Protein AF-A0A1Z9NJ67-F1 (afdb_monomer_lite)

pLDDT: mean 89.77, std 8.84, range [51.84, 98.19]

Sequence (193 aa):
MNKKKLTSDKVSVEKNNTINAWTGPFIMAAANTRVVRRGAALLAESGGGYGKNFVYKESAYYSKKHKAYTTTLMLGVLGFVIMTPLRKIVRPFLKQPGQGPSQAVMDSGFFKCKLVATGENGKQKTYIMSGSGDPGYKVTSKFVCESALSLLGDHASLPGGLGYGGILTPSSGLGGVLINRLKSVGISFEEDS

Secondary structure (DSSP, 8-state):
--HHHHS------EEETTTTEEEE--TTHHHHHHHHHHHHHHHHHTT--S-TT------EEESSHHHHHHHHHHHHHHHHHHHSTTHHHHGGGSPPTT----HHHHHS-EEEEEEEEE-TTS-EEEEEEEEES-IIIIIHHHHHHHHHHHHHH-GGGSTT-TT--SS--HHHHTHHHHHHHHHHTTEEEEE--

Structure (mmCIF, N/CA/C/O backbone):
data_AF-A0A1Z9NJ67-F1
#
_entry.id   AF-A0A1Z9NJ67-F1
#
loop_
_atom_site.group_PDB
_atom_site.id
_atom_site.type_symbol
_atom_site.label_atom_id
_atom_site.label_alt_id
_atom_site.label_comp_id
_atom_site.label_asym_id
_atom_site.label_entity_id
_atom_site.label_seq_id
_atom_site.pdbx_PDB_ins_code
_atom_site.Cartn_x
_atom_site.Cartn_y
_atom_site.Cartn_z
_atom_site.occupancy
_atom_site.B_iso_or_equiv
_atom_site.auth_seq_id
_atom_site.auth_comp_id
_atom_site.auth_asym_id
_atom_site.auth_atom_id
_atom_site.pdbx_PDB_model_num
ATOM 1 N N . MET A 1 1 ? -0.114 21.929 13.514 1.00 51.84 1 MET A N 1
ATOM 2 C CA . MET A 1 1 ? -0.160 20.492 13.895 1.00 51.84 1 MET A CA 1
ATOM 3 C C . MET A 1 1 ? 1.265 19.928 13.916 1.00 51.84 1 MET A C 1
ATOM 5 O O . MET A 1 1 ? 2.016 20.208 12.993 1.00 51.84 1 MET A O 1
ATOM 9 N N . ASN A 1 2 ? 1.685 19.195 14.955 1.00 56.47 2 ASN A N 1
ATOM 10 C CA . ASN A 1 2 ? 3.079 18.734 15.099 1.00 56.47 2 ASN A CA 1
ATOM 11 C C . ASN A 1 2 ? 3.378 17.518 14.191 1.00 56.47 2 ASN A C 1
ATOM 13 O O . ASN A 1 2 ? 2.913 16.410 14.474 1.00 56.47 2 ASN A O 1
ATOM 17 N N . LYS A 1 3 ? 4.173 17.712 13.125 1.00 56.72 3 LYS A N 1
ATOM 18 C CA . LYS A 1 3 ? 4.510 16.675 12.125 1.00 56.72 3 LYS A CA 1
ATOM 19 C C . LYS A 1 3 ? 5.109 15.406 12.739 1.00 56.72 3 LYS A C 1
ATOM 21 O O . LYS A 1 3 ? 4.710 14.315 12.349 1.00 56.72 3 LYS A O 1
ATOM 26 N N . LYS A 1 4 ? 5.967 15.524 13.764 1.00 57.75 4 LYS A N 1
ATOM 27 C CA . LYS A 1 4 ? 6.571 14.361 14.449 1.00 57.75 4 LYS A CA 1
ATOM 28 C C . LYS A 1 4 ? 5.528 13.438 15.090 1.00 57.75 4 LYS A C 1
ATOM 30 O O . LYS A 1 4 ? 5.731 12.230 15.141 1.00 57.75 4 LYS A O 1
ATOM 35 N N . LYS A 1 5 ? 4.400 13.985 15.563 1.00 59.22 5 LYS A N 1
ATOM 36 C CA . LYS A 1 5 ? 3.297 13.200 16.150 1.00 59.22 5 LYS A CA 1
ATOM 37 C C . LYS A 1 5 ? 2.478 12.477 15.071 1.00 59.22 5 LYS A C 1
ATOM 39 O O . LYS A 1 5 ? 1.910 11.419 15.325 1.00 59.22 5 LYS A O 1
ATOM 44 N N . LEU A 1 6 ? 2.435 13.033 13.861 1.00 62.50 6 LEU A N 1
ATOM 45 C CA . LEU A 1 6 ? 1.721 12.474 12.715 1.00 62.50 6 LEU A CA 1
ATOM 46 C C . LEU A 1 6 ? 2.557 11.440 11.948 1.00 62.50 6 LEU A C 1
ATOM 48 O O . LEU A 1 6 ? 1.994 10.514 11.393 1.00 62.50 6 LEU A O 1
ATOM 52 N N . THR A 1 7 ? 3.883 11.514 11.970 1.00 60.81 7 THR A N 1
ATOM 53 C CA . THR A 1 7 ? 4.754 10.468 11.400 1.00 60.81 7 THR A CA 1
ATOM 54 C C . THR A 1 7 ? 5.152 9.399 12.414 1.00 60.81 7 THR A C 1
ATOM 56 O O . THR A 1 7 ? 5.923 8.501 12.092 1.00 60.81 7 THR A O 1
ATOM 59 N N . SER A 1 8 ? 4.685 9.515 13.658 1.00 66.25 8 SER A N 1
ATOM 60 C CA . SER A 1 8 ? 4.984 8.538 14.693 1.00 66.25 8 SER A CA 1
ATOM 61 C C . SER A 1 8 ? 4.315 7.209 14.363 1.00 66.25 8 SER A C 1
ATOM 63 O O . SER A 1 8 ? 3.099 7.154 14.193 1.00 66.25 8 SER A O 1
ATOM 65 N N . ASP A 1 9 ? 5.111 6.142 14.367 1.00 64.88 9 ASP A N 1
ATOM 66 C CA . ASP A 1 9 ? 4.628 4.762 14.274 1.00 64.88 9 ASP A CA 1
ATOM 67 C C . ASP A 1 9 ? 4.089 4.260 15.636 1.00 64.88 9 ASP A C 1
ATOM 69 O O . ASP A 1 9 ? 3.915 3.062 15.842 1.00 64.88 9 ASP A O 1
ATOM 73 N N . LYS A 1 10 ? 3.836 5.163 16.603 1.00 64.25 10 LYS A N 1
ATOM 74 C CA . LYS A 1 10 ? 3.103 4.834 17.830 1.00 64.25 10 LYS A CA 1
ATOM 75 C C . LYS A 1 10 ? 1.670 4.505 17.438 1.00 64.25 10 LYS A C 1
ATOM 77 O O . LYS A 1 10 ? 0.924 5.393 17.028 1.00 64.25 10 LYS A O 1
ATOM 82 N N . VAL A 1 11 ? 1.304 3.236 17.573 1.00 66.62 11 VAL A N 1
ATOM 83 C CA . VAL A 1 11 ? -0.048 2.769 17.280 1.00 66.62 11 VAL A CA 1
ATOM 84 C C . VAL A 1 11 ? -0.753 2.430 18.587 1.00 66.62 11 VAL A C 1
ATOM 86 O O . VAL A 1 11 ? -0.292 1.584 19.351 1.00 66.62 11 VAL A O 1
ATOM 89 N N . SER A 1 12 ? -1.869 3.104 18.837 1.00 81.50 12 SER A N 1
ATOM 90 C CA . SER A 1 12 ? -2.831 2.782 19.892 1.00 81.50 12 SER A CA 1
ATOM 91 C C . SER A 1 12 ? -4.076 2.151 19.285 1.00 81.50 12 SER A C 1
ATOM 93 O O . SER A 1 12 ? -4.342 2.287 18.090 1.00 81.50 12 SER A O 1
ATOM 95 N N . VAL A 1 13 ? -4.861 1.471 20.122 1.00 91.31 13 VAL A N 1
ATOM 96 C CA . VAL A 1 13 ? -6.226 1.116 19.739 1.00 91.31 13 VAL A CA 1
ATOM 97 C C . VAL A 1 13 ? -7.076 2.383 19.743 1.00 91.31 13 VAL A C 1
ATOM 99 O O . VAL A 1 13 ? -7.248 3.010 20.787 1.00 91.31 13 VAL A O 1
ATOM 102 N N . GLU A 1 14 ? -7.605 2.759 18.585 1.00 92.00 14 GLU A N 1
ATOM 103 C CA . GLU A 1 14 ? -8.332 4.016 18.384 1.00 92.00 14 GLU A CA 1
ATOM 104 C C . GLU A 1 14 ? -9.589 3.783 17.548 1.00 92.00 14 GLU A C 1
ATOM 106 O O . GLU A 1 14 ? -9.621 2.910 16.681 1.00 92.00 14 GLU A O 1
ATOM 111 N N . LYS A 1 15 ? -10.646 4.561 17.804 1.00 92.94 15 LYS A N 1
ATOM 112 C CA . LYS A 1 15 ? -11.816 4.582 16.923 1.00 92.94 15 LYS A CA 1
ATOM 113 C C . LYS A 1 15 ? -11.528 5.537 15.765 1.00 92.94 15 LYS A C 1
ATOM 115 O O . LYS A 1 15 ? -11.290 6.720 15.991 1.00 92.94 15 LYS A O 1
ATOM 120 N N . ASN A 1 16 ? -11.588 5.035 14.538 1.00 90.62 16 ASN A N 1
ATOM 121 C CA . ASN A 1 16 ? -11.504 5.827 13.321 1.00 90.62 16 ASN A CA 1
ATOM 122 C C . A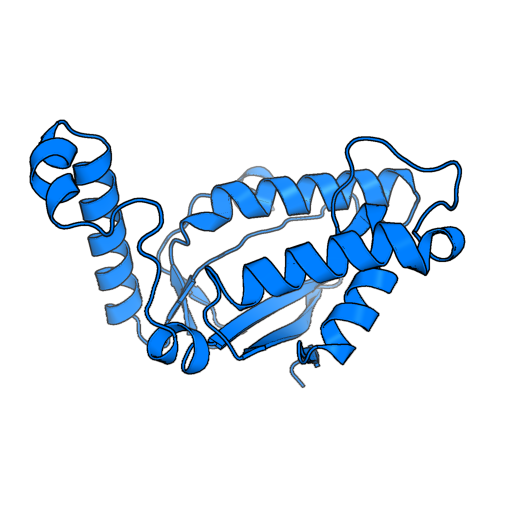SN A 1 16 ? -12.918 6.070 12.777 1.00 90.62 16 ASN A C 1
ATOM 124 O O . ASN A 1 16 ? -13.592 5.143 12.324 1.00 90.62 16 ASN A O 1
ATOM 128 N N . ASN A 1 17 ? -13.363 7.326 12.837 1.00 90.19 17 ASN A N 1
ATOM 129 C CA . ASN A 1 17 ? -14.708 7.706 12.411 1.00 90.19 17 ASN A CA 1
ATOM 130 C C . ASN A 1 17 ? -14.867 7.728 10.883 1.00 90.19 17 ASN A C 1
ATOM 132 O O . ASN A 1 17 ? -15.946 7.391 10.412 1.00 90.19 17 ASN A O 1
ATOM 136 N N . THR A 1 18 ? -13.814 8.041 10.114 1.00 87.88 18 THR A N 1
ATOM 137 C CA . THR A 1 18 ? -13.876 8.078 8.639 1.00 87.88 18 THR A CA 1
ATOM 138 C C . THR A 1 18 ? -14.249 6.717 8.059 1.00 87.88 18 THR A C 1
ATOM 140 O O . THR A 1 18 ? -15.039 6.631 7.130 1.00 87.88 18 THR A O 1
ATOM 143 N N . ILE A 1 19 ? -13.705 5.639 8.626 1.00 88.81 19 ILE A N 1
ATOM 144 C CA . ILE A 1 19 ? -13.962 4.268 8.155 1.00 88.81 19 ILE A CA 1
ATOM 145 C C . ILE A 1 19 ? -14.916 3.491 9.071 1.00 88.81 19 ILE A C 1
ATOM 147 O O . ILE A 1 19 ? -15.063 2.280 8.907 1.00 88.81 19 ILE A O 1
ATOM 151 N N . ASN A 1 20 ? -15.512 4.181 10.052 1.00 90.88 20 ASN A N 1
ATOM 152 C CA . ASN A 1 20 ? -16.385 3.643 11.095 1.00 90.88 20 ASN A CA 1
ATOM 153 C C . ASN A 1 20 ? -15.883 2.313 11.698 1.00 90.88 20 ASN A C 1
ATOM 155 O O . ASN A 1 20 ? -16.583 1.299 11.699 1.00 90.88 20 ASN A O 1
ATOM 159 N N . ALA A 1 21 ? -14.641 2.301 12.186 1.00 92.88 21 ALA A N 1
ATOM 160 C CA . ALA A 1 21 ? -14.019 1.090 12.716 1.00 92.88 21 ALA A CA 1
ATOM 161 C C . ALA A 1 21 ? -13.009 1.372 13.824 1.00 92.88 21 ALA A C 1
ATOM 163 O O . ALA A 1 21 ? -12.680 2.519 14.121 1.00 92.88 21 ALA A O 1
ATOM 164 N N . TRP A 1 22 ? -12.506 0.306 14.437 1.00 94.88 22 TRP A N 1
ATOM 165 C CA . TRP A 1 22 ? -11.381 0.371 15.358 1.00 94.88 22 TRP A CA 1
ATOM 166 C C . TRP A 1 22 ? -10.091 0.056 14.615 1.00 94.88 22 TRP A C 1
ATOM 168 O O . TRP A 1 22 ? -10.027 -0.897 13.843 1.00 94.88 22 TRP A O 1
ATOM 178 N N . THR A 1 23 ? -9.056 0.843 14.867 1.00 93.62 23 THR A N 1
ATOM 179 C CA . THR A 1 23 ? -7.705 0.602 14.370 1.00 93.62 23 THR A CA 1
ATOM 180 C C . THR A 1 23 ? -6.799 0.182 15.511 1.00 93.62 23 THR A C 1
ATOM 182 O O . THR A 1 23 ? -7.026 0.580 16.650 1.00 93.62 23 THR A O 1
ATOM 185 N N . GLY A 1 24 ? -5.779 -0.619 15.225 1.00 92.19 24 GLY A N 1
ATOM 186 C CA . GLY A 1 24 ? -4.767 -1.006 16.208 1.00 92.19 24 GLY A CA 1
ATOM 187 C C . GLY A 1 24 ? -3.423 -1.332 15.557 1.00 92.19 24 GLY A C 1
ATOM 188 O O . GLY A 1 24 ? -3.296 -1.232 14.332 1.00 92.19 24 GLY A O 1
ATOM 189 N N . PRO A 1 25 ? -2.413 -1.719 16.357 1.00 89.69 25 PRO A N 1
ATOM 190 C CA . PRO A 1 25 ? -1.081 -2.041 15.863 1.00 89.69 25 PRO A CA 1
ATOM 191 C C . PRO A 1 25 ? -1.109 -3.074 14.740 1.00 89.69 25 PRO A C 1
ATOM 193 O O . PRO A 1 25 ? -1.794 -4.094 14.823 1.00 89.69 25 PRO A O 1
ATOM 196 N N . PHE A 1 26 ? -0.331 -2.799 13.697 1.00 89.12 26 PHE A N 1
ATOM 197 C CA . PHE A 1 26 ? -0.084 -3.713 12.593 1.00 89.12 26 PHE A CA 1
ATOM 198 C C . PHE A 1 26 ? 1.413 -3.985 12.510 1.00 89.12 26 PHE A C 1
ATOM 200 O O . PHE A 1 26 ? 2.197 -3.056 12.334 1.00 89.12 26 PHE A O 1
ATOM 207 N N . ILE A 1 27 ? 1.816 -5.252 12.651 1.00 84.88 27 ILE A N 1
ATOM 208 C CA . ILE A 1 27 ? 3.234 -5.636 12.762 1.00 84.88 27 ILE A CA 1
ATOM 209 C C . ILE A 1 27 ? 4.049 -5.142 11.559 1.00 84.88 27 ILE A C 1
ATOM 211 O O . ILE A 1 27 ? 5.152 -4.625 11.733 1.00 84.88 27 ILE A O 1
ATOM 215 N N . MET A 1 28 ? 3.498 -5.250 10.347 1.00 86.75 28 MET A N 1
ATOM 216 C CA . MET A 1 28 ? 4.221 -4.876 9.128 1.00 86.75 28 MET A CA 1
ATOM 217 C C . MET A 1 28 ? 4.299 -3.361 8.909 1.00 86.75 28 MET A C 1
ATOM 219 O O . MET A 1 28 ? 5.127 -2.924 8.111 1.00 86.75 28 MET A O 1
ATOM 223 N N . ALA A 1 29 ? 3.532 -2.548 9.650 1.00 88.88 29 ALA A N 1
ATOM 224 C CA . ALA A 1 29 ? 3.527 -1.092 9.487 1.00 88.88 29 ALA A CA 1
ATOM 225 C C . ALA A 1 29 ? 4.935 -0.496 9.621 1.00 88.88 29 ALA A C 1
ATOM 227 O O . ALA A 1 29 ? 5.306 0.389 8.858 1.00 88.88 29 ALA A O 1
ATOM 228 N N . ALA A 1 30 ? 5.760 -1.017 10.536 1.00 85.62 30 ALA A N 1
ATOM 229 C CA . ALA A 1 30 ? 7.126 -0.532 10.718 1.00 85.62 30 ALA A CA 1
ATOM 230 C C . ALA A 1 30 ? 7.996 -0.716 9.459 1.00 85.62 30 ALA A C 1
ATOM 232 O O . ALA A 1 30 ? 8.854 0.118 9.171 1.00 85.62 30 ALA A O 1
ATOM 233 N N . ALA A 1 31 ? 7.815 -1.803 8.706 1.00 88.62 31 ALA A N 1
ATOM 234 C CA . ALA A 1 31 ? 8.533 -2.028 7.452 1.00 88.62 31 ALA A CA 1
ATOM 235 C C . ALA A 1 31 ? 7.898 -1.226 6.305 1.00 88.62 31 ALA A C 1
ATOM 237 O O . ALA A 1 31 ? 8.583 -0.462 5.623 1.00 88.62 31 ALA A O 1
ATOM 238 N N . ASN A 1 32 ? 6.580 -1.339 6.151 1.00 92.69 32 ASN A N 1
ATOM 239 C CA . ASN A 1 32 ? 5.821 -0.743 5.058 1.00 92.69 32 ASN A CA 1
ATOM 240 C C . ASN A 1 32 ? 5.932 0.786 5.026 1.00 92.69 32 ASN A C 1
ATOM 242 O O . ASN A 1 32 ? 6.164 1.364 3.963 1.00 92.69 32 ASN A O 1
ATOM 246 N N . THR A 1 33 ? 5.842 1.463 6.179 1.00 92.69 33 THR A N 1
ATOM 247 C CA . THR A 1 33 ? 5.909 2.934 6.226 1.00 92.69 33 THR A CA 1
ATOM 248 C C . THR A 1 33 ? 7.241 3.462 5.702 1.00 92.69 33 THR A C 1
ATOM 250 O O . THR A 1 33 ? 7.265 4.516 5.069 1.00 92.69 33 THR A O 1
ATOM 253 N N . ARG A 1 34 ? 8.347 2.734 5.899 1.00 93.00 34 ARG A N 1
ATOM 254 C CA . ARG A 1 34 ? 9.670 3.103 5.370 1.00 93.00 34 ARG A CA 1
ATOM 255 C C . ARG A 1 34 ? 9.702 3.013 3.849 1.00 93.00 34 ARG A C 1
ATOM 257 O O . ARG A 1 34 ? 10.187 3.942 3.207 1.00 93.00 34 ARG A O 1
ATOM 264 N N . VAL A 1 35 ? 9.135 1.946 3.283 1.00 95.56 35 VAL A N 1
ATOM 265 C CA . VAL A 1 35 ? 9.031 1.762 1.827 1.00 95.56 35 VAL A CA 1
ATOM 266 C C . VAL A 1 35 ? 8.163 2.859 1.211 1.00 95.56 35 VAL A C 1
ATOM 268 O O . VAL A 1 35 ? 8.593 3.507 0.261 1.00 95.56 35 VAL A O 1
ATOM 271 N N . VAL A 1 36 ? 6.995 3.151 1.793 1.00 95.25 36 VAL A N 1
ATOM 272 C CA . VAL A 1 36 ? 6.099 4.214 1.302 1.00 95.25 36 VAL A CA 1
ATOM 273 C C . VAL A 1 36 ? 6.757 5.592 1.395 1.00 95.25 36 VAL A C 1
ATOM 275 O O . VAL A 1 36 ? 6.707 6.365 0.440 1.00 95.25 36 VAL A O 1
ATOM 278 N N . ARG A 1 37 ? 7.430 5.904 2.511 1.00 93.75 37 ARG A N 1
ATOM 279 C CA . ARG A 1 37 ? 8.161 7.173 2.679 1.00 93.75 37 ARG A CA 1
ATOM 280 C C . ARG A 1 37 ? 9.317 7.297 1.682 1.00 93.75 37 ARG A C 1
ATOM 282 O O . ARG A 1 37 ? 9.512 8.377 1.130 1.00 93.75 37 ARG A O 1
ATOM 289 N N . ARG A 1 38 ? 10.052 6.211 1.405 1.00 95.38 38 ARG A N 1
ATOM 290 C CA . ARG A 1 38 ? 11.102 6.205 0.372 1.00 95.38 38 ARG A CA 1
ATOM 291 C C . ARG A 1 38 ? 10.518 6.414 -1.022 1.00 95.38 38 ARG A C 1
ATOM 293 O O . ARG A 1 38 ? 11.064 7.215 -1.772 1.00 95.38 38 ARG A O 1
ATOM 300 N N . GLY A 1 39 ? 9.407 5.757 -1.346 1.00 95.75 39 GLY A N 1
ATOM 301 C CA . GLY A 1 39 ? 8.715 5.942 -2.621 1.00 95.75 39 GLY A CA 1
ATOM 302 C C . GLY A 1 39 ? 8.222 7.376 -2.806 1.00 95.75 39 GLY A C 1
ATOM 303 O O . GLY A 1 39 ? 8.439 7.964 -3.858 1.00 95.75 39 GLY A O 1
ATOM 304 N N . ALA A 1 40 ? 7.655 7.978 -1.757 1.00 95.50 40 ALA A N 1
ATOM 305 C CA . ALA A 1 40 ? 7.256 9.384 -1.753 1.00 95.50 40 ALA A CA 1
ATOM 306 C C . ALA A 1 40 ? 8.434 10.338 -2.012 1.00 95.50 40 ALA A C 1
ATOM 308 O O . ALA A 1 40 ? 8.284 11.292 -2.772 1.00 95.50 40 ALA A O 1
ATOM 309 N N . ALA A 1 41 ? 9.595 10.078 -1.400 1.00 94.62 41 ALA A N 1
ATOM 310 C CA . ALA A 1 41 ? 10.803 10.873 -1.615 1.00 94.62 41 ALA A CA 1
ATOM 311 C C . ALA A 1 41 ? 11.325 10.746 -3.057 1.00 94.62 41 ALA A C 1
ATOM 313 O O . ALA A 1 41 ? 11.554 11.763 -3.702 1.00 94.62 41 ALA A O 1
ATOM 314 N N . LEU A 1 42 ? 11.422 9.521 -3.586 1.00 95.25 42 LEU A N 1
ATOM 315 C CA . LEU A 1 42 ? 11.849 9.268 -4.969 1.00 95.25 42 LEU A CA 1
ATOM 316 C C . LEU A 1 42 ? 10.912 9.921 -5.994 1.00 95.25 42 LEU A C 1
ATOM 318 O O . LEU A 1 42 ? 11.368 10.552 -6.938 1.00 95.25 42 LEU A O 1
ATOM 322 N N . LEU A 1 43 ? 9.595 9.826 -5.791 1.00 94.62 43 LEU A N 1
ATOM 323 C CA . LEU A 1 43 ? 8.621 10.481 -6.669 1.00 94.62 43 LEU A CA 1
ATOM 324 C C . LEU A 1 43 ? 8.733 12.010 -6.610 1.00 94.62 43 LEU A C 1
ATOM 326 O O . LEU A 1 43 ? 8.529 12.673 -7.623 1.00 94.62 43 LEU A O 1
ATOM 330 N N . ALA A 1 44 ? 9.070 12.581 -5.448 1.00 93.81 44 ALA A N 1
ATOM 331 C CA . ALA A 1 44 ? 9.295 14.018 -5.317 1.00 93.81 44 ALA A CA 1
ATOM 332 C C . ALA A 1 44 ? 10.532 14.492 -6.099 1.00 93.81 44 ALA A C 1
ATOM 334 O O . ALA A 1 44 ? 10.472 15.564 -6.697 1.00 93.81 44 ALA A O 1
ATOM 335 N N . GLU A 1 45 ? 11.608 13.696 -6.147 1.00 90.50 45 GLU A N 1
ATOM 336 C CA . GLU A 1 45 ? 12.794 13.976 -6.977 1.00 90.50 45 GLU A CA 1
ATOM 337 C C . GLU A 1 45 ? 12.437 14.051 -8.474 1.00 90.50 45 GLU A C 1
ATOM 339 O O . GLU A 1 45 ? 13.010 14.853 -9.206 1.00 90.50 45 GLU A O 1
ATOM 344 N N . SER A 1 46 ? 11.437 13.282 -8.917 1.00 86.62 46 SER A N 1
ATOM 345 C CA . SER A 1 46 ? 10.926 13.279 -10.298 1.00 86.62 46 SER A CA 1
ATOM 346 C C . SER A 1 46 ? 9.736 14.225 -10.538 1.00 86.62 46 SER A C 1
ATOM 348 O O . SER A 1 46 ? 9.102 14.155 -11.588 1.00 86.62 46 SER A O 1
ATOM 350 N N . GLY A 1 47 ? 9.388 15.088 -9.575 1.00 86.56 47 GLY A N 1
ATOM 351 C CA . GLY A 1 47 ? 8.295 16.066 -9.697 1.00 86.56 47 GLY A CA 1
ATOM 352 C C . GLY A 1 47 ? 6.872 15.531 -9.454 1.00 86.56 47 GLY A C 1
ATOM 353 O O . GLY A 1 47 ? 5.922 16.305 -9.522 1.00 86.56 47 GLY A O 1
ATOM 354 N N . GLY A 1 48 ? 6.706 14.245 -9.123 1.00 83.19 48 GLY A N 1
ATOM 355 C CA . GLY A 1 48 ? 5.414 13.559 -8.936 1.00 83.19 48 GLY A CA 1
ATOM 356 C C . GLY A 1 48 ? 5.075 13.167 -7.488 1.00 83.19 48 GLY A C 1
ATOM 357 O O . GLY A 1 48 ? 4.309 12.232 -7.265 1.00 83.19 48 GLY A O 1
ATOM 358 N N . GLY A 1 49 ? 5.689 13.808 -6.490 1.00 86.62 49 GLY A N 1
ATOM 359 C CA . GLY A 1 49 ? 5.526 13.456 -5.072 1.00 86.62 49 GLY A CA 1
ATOM 360 C C . GLY A 1 49 ? 4.201 13.903 -4.435 1.00 86.62 49 GLY A C 1
ATOM 361 O O . GLY A 1 49 ? 3.441 14.690 -4.986 1.00 86.62 49 GLY A O 1
ATOM 362 N N . TYR A 1 50 ? 3.959 13.466 -3.196 1.00 90.94 50 TYR A N 1
ATOM 363 C CA . TYR A 1 50 ? 2.733 13.764 -2.428 1.00 90.94 50 TYR A CA 1
ATOM 364 C C . TYR A 1 50 ? 2.785 15.082 -1.621 1.00 90.94 50 TYR A C 1
ATOM 366 O O . TYR A 1 50 ? 2.004 15.281 -0.689 1.00 90.94 50 TYR A O 1
ATOM 374 N N . GLY A 1 51 ? 3.736 15.967 -1.934 1.00 89.00 51 GLY A N 1
ATOM 375 C CA . GLY A 1 51 ? 3.958 17.237 -1.234 1.00 89.00 51 GLY A CA 1
ATOM 376 C C . GLY A 1 51 ? 4.867 17.154 0.005 1.00 89.00 51 GLY A C 1
ATOM 377 O O . GLY A 1 51 ? 5.062 16.105 0.619 1.00 89.00 51 GLY A O 1
ATOM 378 N N . LYS A 1 52 ? 5.425 18.306 0.413 1.00 86.62 52 LYS A N 1
ATOM 379 C CA . LYS A 1 52 ? 6.410 18.436 1.519 1.00 86.62 52 LYS A CA 1
ATOM 380 C C . LYS A 1 52 ? 5.849 18.086 2.907 1.00 86.62 52 LYS A C 1
ATOM 382 O O . LYS A 1 52 ? 6.591 17.974 3.886 1.00 86.62 52 LYS A O 1
ATOM 387 N N . ASN A 1 53 ? 4.529 17.981 3.010 1.00 87.62 53 ASN A N 1
ATOM 388 C CA . ASN A 1 53 ? 3.804 17.692 4.242 1.00 87.62 53 ASN A CA 1
ATOM 389 C C . ASN A 1 53 ? 3.264 16.258 4.282 1.00 87.62 53 ASN A C 1
ATOM 391 O O . ASN A 1 53 ? 2.489 15.950 5.185 1.00 87.62 53 ASN A O 1
ATOM 395 N N . PHE A 1 54 ? 3.658 15.398 3.336 1.00 91.94 54 PHE A N 1
ATOM 396 C CA . PHE A 1 54 ? 3.159 14.033 3.257 1.00 91.94 54 PHE A CA 1
ATOM 397 C C . PHE A 1 54 ? 3.410 13.252 4.550 1.00 91.94 54 PHE A C 1
ATOM 399 O O . PHE A 1 54 ? 4.516 13.218 5.096 1.00 91.94 54 PHE A O 1
ATOM 406 N N . VAL A 1 55 ? 2.355 12.595 5.021 1.00 91.19 55 VAL A N 1
ATOM 407 C CA . VAL A 1 55 ? 2.377 11.714 6.180 1.00 91.19 55 VAL A CA 1
ATOM 408 C C . VAL A 1 55 ? 1.707 10.412 5.787 1.00 91.19 55 VAL A C 1
ATOM 410 O O . VAL A 1 55 ? 0.616 10.412 5.227 1.00 91.19 55 VAL A O 1
ATOM 413 N N . TYR A 1 56 ? 2.338 9.303 6.161 1.00 92.25 56 TYR A N 1
ATOM 414 C CA . TYR A 1 56 ? 1.779 7.973 5.993 1.00 92.25 56 TYR A CA 1
ATOM 415 C C . TYR A 1 56 ? 1.788 7.210 7.317 1.00 92.25 56 TYR A C 1
ATOM 417 O O . TYR A 1 56 ? 2.797 7.208 8.039 1.00 92.25 56 TYR A O 1
ATOM 425 N N . LYS A 1 57 ? 0.655 6.565 7.600 1.00 90.44 57 LYS A N 1
ATOM 426 C CA . LYS A 1 57 ? 0.415 5.672 8.732 1.00 90.44 57 LYS A CA 1
ATOM 427 C C . LYS A 1 57 ? -0.324 4.438 8.236 1.00 90.44 57 LYS A C 1
ATOM 429 O O . LYS A 1 57 ? -1.170 4.542 7.354 1.00 90.44 57 LYS A O 1
ATOM 434 N N . GLU A 1 58 ? -0.053 3.307 8.867 1.00 90.88 58 GLU A N 1
ATOM 435 C CA . GLU A 1 58 ? -0.730 2.048 8.584 1.00 90.88 58 GLU A CA 1
ATOM 436 C C . GLU A 1 58 ? -1.179 1.409 9.897 1.00 90.88 58 GLU A C 1
ATOM 438 O O . GLU A 1 58 ? -0.521 1.540 10.933 1.00 90.88 58 GLU A O 1
ATOM 443 N N . SER A 1 59 ? -2.348 0.779 9.893 1.00 92.25 59 SER A N 1
ATOM 444 C CA . SER A 1 59 ? -2.941 0.184 11.090 1.00 92.25 59 SER A CA 1
ATOM 445 C C . SER A 1 59 ? -3.843 -0.978 10.705 1.00 92.25 59 SER A C 1
ATOM 447 O O . SER A 1 59 ? -4.426 -0.995 9.623 1.00 92.25 59 SER A O 1
ATOM 449 N N . ALA A 1 60 ? -3.974 -1.940 11.611 1.00 92.81 60 ALA A N 1
ATOM 450 C CA . ALA A 1 60 ? -4.875 -3.064 11.431 1.00 92.81 60 ALA A CA 1
ATOM 451 C C . ALA A 1 60 ? -6.319 -2.600 11.644 1.00 92.81 60 ALA A C 1
ATOM 453 O O . ALA A 1 60 ? -6.576 -1.754 12.501 1.00 92.81 60 ALA A O 1
ATOM 454 N N . TYR A 1 61 ? -7.247 -3.169 10.878 1.00 93.06 61 TYR A N 1
ATOM 455 C CA . TYR A 1 61 ? -8.676 -2.881 10.950 1.00 93.06 61 TYR A CA 1
ATOM 456 C C . TYR A 1 61 ? -9.401 -3.887 11.851 1.00 93.06 61 TYR A C 1
ATOM 458 O O . TYR A 1 61 ? -9.204 -5.096 11.733 1.00 93.06 61 TYR A O 1
ATOM 466 N N . TYR A 1 62 ? -10.317 -3.399 12.686 1.00 93.69 62 TYR A N 1
ATOM 467 C CA . TYR A 1 62 ? -11.163 -4.211 13.554 1.00 93.69 62 TYR A CA 1
ATOM 468 C C . TYR A 1 62 ? -12.592 -3.665 13.581 1.00 93.69 62 TYR A C 1
ATOM 470 O O . TYR A 1 62 ? -12.826 -2.491 13.862 1.00 93.69 62 TYR A O 1
ATOM 478 N N . SER A 1 63 ? -13.584 -4.536 13.384 1.00 90.56 63 SER A N 1
ATOM 479 C CA . SER A 1 63 ? -14.995 -4.124 13.422 1.00 90.56 63 SER A CA 1
ATOM 480 C C . SER A 1 63 ? -15.504 -3.800 14.832 1.00 90.56 63 SER A C 1
ATOM 482 O O . SER A 1 63 ? -16.474 -3.066 14.992 1.00 90.56 63 SER A O 1
ATOM 484 N N . LYS A 1 64 ? -14.864 -4.336 15.880 1.00 93.31 64 LYS A N 1
ATOM 485 C CA . LYS A 1 64 ? -15.297 -4.178 17.278 1.00 93.31 64 LYS A CA 1
ATOM 486 C C . LYS A 1 64 ? -14.127 -3.791 18.181 1.00 93.31 64 LYS A C 1
ATOM 488 O O . LYS A 1 64 ? -13.037 -4.346 18.049 1.00 93.31 64 LYS A O 1
ATOM 493 N N . LYS A 1 65 ? -14.398 -2.924 19.167 1.00 94.38 65 LYS A N 1
ATOM 494 C CA . LYS A 1 65 ? -13.420 -2.445 20.162 1.00 94.38 65 LYS A CA 1
ATOM 495 C C . LYS A 1 65 ? -12.694 -3.593 20.854 1.00 94.38 65 LYS A C 1
ATOM 497 O O . LYS A 1 65 ? -11.471 -3.627 20.863 1.00 94.38 65 LYS A O 1
ATOM 502 N N . HIS A 1 66 ? -13.447 -4.546 21.408 1.00 94.56 66 HIS A N 1
ATOM 503 C CA . HIS A 1 66 ? -12.858 -5.649 22.169 1.00 94.56 66 HIS A CA 1
ATOM 504 C C . HIS A 1 66 ? -11.884 -6.468 21.315 1.00 94.56 66 HIS A C 1
ATOM 506 O O . HIS A 1 66 ? -10.797 -6.754 21.796 1.00 94.56 66 HIS A O 1
ATOM 512 N N . LYS A 1 67 ? -12.211 -6.744 20.039 1.00 94.31 67 LYS A N 1
ATOM 513 C CA . LYS A 1 67 ? -11.315 -7.463 19.117 1.00 94.31 67 LYS A CA 1
ATOM 514 C C . LYS A 1 67 ? -9.991 -6.724 18.929 1.00 94.31 67 LYS A C 1
ATOM 516 O O . LYS A 1 67 ? -8.939 -7.349 18.984 1.00 94.31 67 LYS A O 1
ATOM 521 N N . ALA A 1 68 ? -10.040 -5.402 18.764 1.00 93.00 68 ALA A N 1
ATOM 522 C CA . ALA A 1 68 ? -8.835 -4.590 18.627 1.00 93.00 68 ALA A CA 1
ATOM 523 C C . ALA A 1 68 ? -7.927 -4.706 19.862 1.00 93.00 68 ALA A C 1
ATOM 525 O O . ALA A 1 68 ? -6.733 -4.967 19.721 1.00 93.00 68 ALA A O 1
ATOM 526 N N . TYR A 1 69 ? -8.483 -4.579 21.074 1.00 93.88 69 TYR A N 1
ATOM 527 C CA . TYR A 1 69 ? -7.707 -4.713 22.314 1.00 93.88 69 TYR A CA 1
ATOM 528 C C . TYR A 1 69 ? -7.179 -6.132 22.530 1.00 93.88 69 TYR A C 1
ATOM 530 O O . TYR A 1 69 ? -6.001 -6.286 22.843 1.00 93.88 69 TYR A O 1
ATOM 538 N N . THR A 1 70 ? -8.002 -7.165 22.329 1.00 93.75 70 THR A N 1
ATOM 539 C CA . THR A 1 70 ? -7.575 -8.559 22.524 1.00 93.75 70 THR A CA 1
ATOM 540 C C . THR A 1 70 ? -6.474 -8.942 21.545 1.00 93.75 70 THR A C 1
ATOM 542 O O . THR A 1 70 ? -5.470 -9.513 21.958 1.00 93.75 70 THR A O 1
ATOM 545 N N . THR A 1 71 ? -6.602 -8.584 20.262 1.00 90.88 71 THR A N 1
ATOM 546 C CA . THR A 1 71 ? -5.552 -8.857 19.272 1.00 90.88 71 THR A CA 1
ATOM 547 C C . THR A 1 71 ? -4.286 -8.066 19.587 1.00 90.88 71 THR A C 1
ATOM 549 O O . THR A 1 71 ? -3.200 -8.631 19.538 1.00 90.88 71 THR A O 1
ATOM 552 N N . THR A 1 72 ? -4.407 -6.798 19.987 1.00 91.00 72 THR A N 1
ATOM 553 C CA . THR A 1 72 ? -3.251 -5.982 20.395 1.00 91.00 72 THR A CA 1
ATOM 554 C C 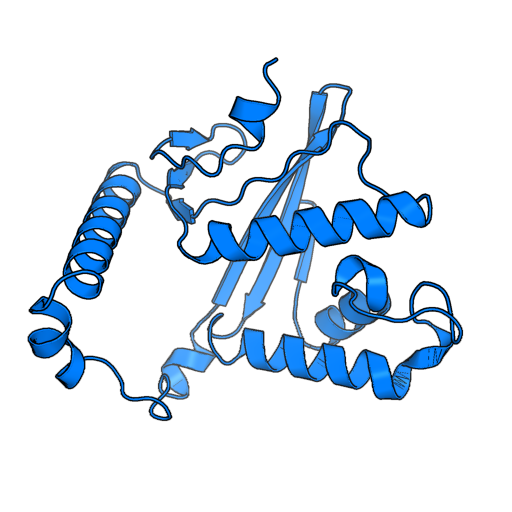. THR A 1 72 ? -2.511 -6.595 21.583 1.00 91.00 72 THR A C 1
ATOM 556 O O . THR A 1 72 ? -1.285 -6.690 21.556 1.00 91.00 72 THR A O 1
ATOM 559 N N . LEU A 1 73 ? -3.240 -7.059 22.602 1.00 92.00 73 LEU A N 1
ATOM 560 C CA . LEU A 1 73 ? -2.655 -7.734 23.758 1.00 92.00 73 LEU A CA 1
ATOM 561 C C . LEU A 1 73 ? -1.944 -9.028 23.345 1.00 92.00 73 LEU A C 1
ATOM 563 O O . LEU A 1 73 ? -0.795 -9.231 23.725 1.00 92.00 73 LEU A O 1
ATOM 567 N N . MET A 1 74 ? -2.583 -9.864 22.519 1.00 89.88 74 MET A N 1
ATOM 568 C CA . MET A 1 74 ? -1.988 -11.111 22.017 1.00 89.88 74 MET A CA 1
ATOM 569 C C . MET A 1 74 ? -0.715 -10.856 21.204 1.00 89.88 74 MET A C 1
ATOM 571 O O . MET A 1 74 ? 0.269 -11.573 21.368 1.00 89.88 74 MET A O 1
ATOM 575 N N . LEU A 1 75 ? -0.699 -9.812 20.372 1.00 87.75 75 LEU A N 1
ATOM 576 C CA . LEU A 1 75 ? 0.499 -9.387 19.647 1.00 87.75 75 LEU A CA 1
ATOM 577 C C . LEU A 1 75 ? 1.612 -8.931 20.597 1.00 87.75 75 LEU A C 1
ATOM 579 O O . LEU A 1 75 ? 2.771 -9.275 20.379 1.00 87.75 75 LEU A O 1
ATOM 583 N N . GLY A 1 76 ? 1.268 -8.199 21.661 1.00 87.56 76 GLY A N 1
ATOM 584 C CA . GLY A 1 76 ? 2.216 -7.794 22.699 1.00 87.56 76 GLY A CA 1
ATOM 585 C C . GLY A 1 76 ? 2.823 -8.989 23.437 1.00 87.56 76 GLY A C 1
ATOM 586 O O . GLY A 1 76 ? 4.042 -9.073 23.572 1.00 87.56 76 GLY A O 1
ATOM 587 N N . VAL A 1 77 ? 1.988 -9.951 23.844 1.00 89.06 77 VAL A N 1
ATOM 588 C CA . VAL A 1 77 ? 2.429 -11.204 24.478 1.00 89.06 77 VAL A CA 1
ATOM 589 C C . VAL A 1 77 ? 3.325 -12.004 23.534 1.00 89.06 77 VAL A C 1
ATOM 591 O O . VAL A 1 77 ? 4.403 -12.435 23.934 1.00 89.06 77 VAL A O 1
ATOM 594 N N . LEU A 1 78 ? 2.930 -12.161 22.268 1.00 85.75 78 LEU A N 1
ATOM 595 C CA . LEU A 1 78 ? 3.733 -12.871 21.275 1.00 85.75 78 LEU A CA 1
ATOM 596 C C . LEU A 1 78 ? 5.087 -12.184 21.051 1.00 85.75 78 LEU A C 1
ATOM 598 O O . LEU A 1 78 ? 6.117 -12.854 21.029 1.00 85.75 78 LEU A O 1
ATOM 602 N N . GLY A 1 79 ? 5.100 -10.853 20.941 1.00 85.75 79 GLY A N 1
ATOM 603 C CA . GLY A 1 79 ? 6.328 -10.066 20.850 1.00 85.75 79 GLY A CA 1
ATOM 604 C C . GLY A 1 79 ? 7.245 -10.292 22.053 1.00 85.75 79 GLY A C 1
ATOM 605 O O . GLY A 1 79 ? 8.430 -10.573 21.879 1.00 85.75 79 GLY A O 1
ATOM 606 N N . PHE A 1 80 ? 6.691 -10.271 23.267 1.00 89.12 80 PHE A N 1
ATOM 607 C CA . PHE A 1 80 ? 7.431 -10.562 24.496 1.00 89.12 80 PHE A CA 1
ATOM 608 C C . PHE A 1 80 ? 8.020 -11.982 24.505 1.00 89.12 80 PHE A C 1
ATOM 610 O O . PHE A 1 80 ? 9.202 -12.168 24.803 1.00 89.12 80 PHE A O 1
ATOM 617 N N . VAL A 1 81 ? 7.241 -12.994 24.117 1.00 87.69 81 VAL A N 1
ATOM 618 C CA . VAL A 1 81 ? 7.720 -14.384 24.022 1.00 87.69 81 VAL A CA 1
ATOM 619 C C . VAL A 1 81 ? 8.868 -14.508 23.017 1.00 87.69 81 VAL A C 1
ATOM 621 O O . VAL A 1 81 ? 9.864 -15.168 23.307 1.00 87.69 81 VAL A O 1
ATOM 624 N N . ILE A 1 82 ? 8.766 -13.853 21.856 1.00 85.19 82 ILE A N 1
ATOM 625 C CA . ILE A 1 82 ? 9.801 -13.887 20.810 1.00 85.19 82 ILE A CA 1
ATOM 626 C C . ILE A 1 82 ? 11.091 -13.182 21.262 1.00 85.19 82 ILE A C 1
ATOM 628 O O . ILE A 1 82 ? 12.185 -13.636 20.916 1.00 85.19 82 ILE A O 1
ATOM 632 N N . MET A 1 83 ? 10.979 -12.094 22.030 1.00 86.38 83 MET A N 1
ATOM 633 C CA . MET A 1 83 ? 12.123 -11.316 22.524 1.00 86.38 83 MET A CA 1
ATOM 634 C C . MET A 1 83 ? 12.839 -11.956 23.721 1.00 86.38 83 MET A C 1
ATOM 636 O O . MET A 1 83 ? 13.985 -11.610 24.001 1.00 86.38 83 MET A O 1
ATOM 640 N N . THR A 1 84 ? 12.198 -12.892 24.419 1.00 88.94 84 THR A N 1
ATOM 641 C CA . THR A 1 84 ? 12.762 -13.576 25.591 1.00 88.94 84 THR A CA 1
ATOM 642 C C . THR A 1 84 ? 13.249 -14.994 25.255 1.00 88.94 84 THR A C 1
ATOM 644 O O . THR A 1 84 ? 12.934 -15.542 24.193 1.00 88.94 84 THR A O 1
ATOM 647 N N . PRO A 1 85 ? 14.012 -15.658 26.150 1.00 89.94 85 PRO A N 1
ATOM 648 C CA . PRO A 1 85 ? 14.401 -17.060 25.966 1.00 89.94 85 PRO A CA 1
ATOM 649 C C . PRO A 1 85 ? 13.221 -18.035 25.802 1.00 89.94 85 PRO A C 1
ATOM 651 O O . PRO A 1 85 ? 13.422 -19.126 25.263 1.00 89.94 85 PRO A O 1
ATOM 654 N N . LEU A 1 86 ? 11.998 -17.630 26.180 1.00 87.69 86 LEU A N 1
ATOM 655 C CA . LEU A 1 86 ? 10.755 -18.391 25.995 1.00 87.69 86 LEU A CA 1
ATOM 656 C C . LEU A 1 86 ? 10.499 -18.773 24.533 1.00 87.69 86 LEU A C 1
ATOM 658 O O . LEU A 1 86 ? 9.886 -19.809 24.272 1.00 87.69 86 LEU A O 1
ATOM 662 N N . ARG A 1 87 ? 11.050 -18.019 23.569 1.00 85.38 87 ARG A N 1
ATOM 663 C CA . ARG A 1 87 ? 11.026 -18.376 22.144 1.00 85.38 87 ARG A CA 1
ATOM 664 C C . ARG A 1 87 ? 11.482 -19.814 21.876 1.00 85.38 87 ARG A C 1
ATOM 666 O O . ARG A 1 87 ? 10.977 -20.443 20.953 1.00 85.38 87 ARG A O 1
ATOM 673 N N . LYS A 1 88 ? 12.423 -20.351 22.670 1.00 85.81 88 LYS A N 1
ATOM 674 C CA . LYS A 1 88 ? 12.944 -21.721 22.507 1.00 85.81 88 LYS A CA 1
ATOM 675 C C . LYS A 1 88 ? 11.882 -22.787 22.794 1.00 85.81 88 LYS A C 1
ATOM 677 O O . LYS A 1 88 ? 11.932 -23.842 22.179 1.00 85.81 88 LYS A O 1
ATOM 682 N N . ILE A 1 89 ? 10.931 -22.489 23.678 1.00 86.19 89 ILE A N 1
ATOM 683 C CA . ILE A 1 89 ? 9.845 -23.397 24.066 1.00 86.19 89 ILE A CA 1
ATOM 684 C C . ILE A 1 89 ? 8.740 -23.393 23.007 1.00 86.19 89 ILE A C 1
ATOM 686 O O . ILE A 1 89 ? 8.201 -24.442 22.681 1.00 86.19 89 ILE A O 1
ATOM 690 N N . VAL A 1 90 ? 8.423 -22.227 22.431 1.00 83.31 90 VAL A N 1
ATOM 691 C CA . VAL A 1 90 ? 7.343 -22.105 21.434 1.00 83.31 90 VAL A CA 1
ATOM 692 C C . VAL A 1 90 ? 7.779 -22.446 20.008 1.00 83.31 90 VAL A C 1
ATOM 694 O O . VAL A 1 90 ? 6.951 -22.856 19.202 1.00 83.31 90 VAL A O 1
ATOM 697 N N . ARG A 1 91 ? 9.073 -22.308 19.680 1.00 80.31 91 ARG A N 1
ATOM 698 C CA . ARG A 1 91 ? 9.608 -22.538 18.326 1.00 80.31 91 ARG A CA 1
ATOM 699 C C . ARG A 1 91 ? 9.255 -23.912 17.731 1.00 80.31 91 ARG A C 1
ATOM 701 O O . ARG A 1 91 ? 8.918 -23.919 16.552 1.00 80.31 91 ARG A O 1
ATOM 708 N N . PRO A 1 92 ? 9.291 -25.038 18.473 1.00 82.44 92 PRO A N 1
ATOM 709 C CA . PRO A 1 92 ? 8.904 -26.347 17.937 1.00 82.44 92 PRO A CA 1
ATOM 710 C C . PRO A 1 92 ? 7.434 -26.446 17.504 1.00 82.44 92 PRO A C 1
ATOM 712 O O . PRO A 1 92 ? 7.113 -27.271 16.658 1.00 82.44 92 PRO A O 1
ATOM 715 N N . PHE A 1 93 ? 6.551 -25.610 18.061 1.00 78.75 93 PHE A N 1
ATOM 716 C CA . PHE A 1 93 ? 5.117 -25.596 17.746 1.00 78.75 93 PHE A CA 1
ATOM 717 C C . PHE A 1 93 ? 4.759 -24.647 16.597 1.00 78.75 93 PHE A C 1
ATOM 719 O O . PHE A 1 93 ? 3.639 -24.676 16.089 1.00 78.75 93 PHE A O 1
ATOM 726 N N . LEU A 1 94 ? 5.689 -23.780 16.194 1.00 77.69 94 LEU A N 1
ATOM 727 C CA . LEU A 1 94 ? 5.509 -22.904 15.044 1.00 77.69 94 LEU A CA 1
ATOM 728 C C . LEU A 1 94 ? 5.847 -23.660 13.759 1.00 77.69 94 LEU A C 1
ATOM 730 O O . LEU A 1 94 ? 6.724 -24.524 13.740 1.00 77.69 94 LEU A O 1
ATOM 734 N N . LYS A 1 95 ? 5.177 -23.291 12.663 1.00 74.19 95 LYS A N 1
ATOM 735 C CA . LYS A 1 95 ? 5.501 -23.830 11.339 1.00 74.19 95 LYS A CA 1
ATOM 736 C C . LYS A 1 95 ? 6.971 -23.596 11.025 1.00 74.19 95 LYS A C 1
ATOM 738 O O . LYS A 1 95 ? 7.468 -22.474 11.156 1.00 74.19 95 LYS A O 1
ATOM 743 N N . GLN A 1 96 ? 7.650 -24.652 10.596 1.00 76.00 96 GLN A N 1
ATOM 744 C CA . GLN A 1 96 ? 9.047 -24.537 10.208 1.00 76.00 96 GLN A CA 1
ATOM 745 C C . GLN A 1 96 ? 9.175 -23.823 8.855 1.00 76.00 96 GLN A C 1
ATOM 747 O O . GLN A 1 96 ? 8.239 -23.860 8.044 1.00 76.00 96 GLN A O 1
ATOM 752 N N . PRO A 1 97 ? 10.323 -23.173 8.585 1.00 72.00 97 PRO A N 1
ATOM 753 C CA . PRO A 1 97 ? 10.619 -22.652 7.257 1.00 72.00 97 PRO A CA 1
ATOM 754 C C . PRO A 1 97 ? 10.371 -23.721 6.184 1.00 72.00 97 PRO A C 1
ATOM 756 O O . PRO A 1 97 ? 10.778 -24.868 6.346 1.00 72.00 97 PRO A O 1
ATOM 759 N N . GLY A 1 98 ? 9.665 -23.352 5.115 1.00 74.62 98 GLY A N 1
ATOM 760 C CA . GLY A 1 98 ? 9.308 -24.262 4.020 1.00 74.62 98 GLY A CA 1
ATOM 761 C C . GLY A 1 98 ? 7.995 -25.036 4.193 1.00 74.62 98 GLY A C 1
ATOM 762 O O . GLY A 1 98 ? 7.513 -25.589 3.213 1.00 74.62 98 GLY A O 1
ATOM 763 N N . GLN A 1 99 ? 7.364 -25.046 5.376 1.00 81.44 99 GLN A N 1
ATOM 764 C CA . GLN A 1 99 ? 6.116 -25.804 5.573 1.00 81.44 99 GLN A CA 1
ATOM 765 C C . GLN A 1 99 ? 4.849 -25.084 5.094 1.00 81.44 99 GLN A C 1
ATOM 767 O O . GLN A 1 99 ? 3.869 -25.761 4.811 1.00 81.44 99 GLN A O 1
ATOM 772 N N . GLY A 1 100 ? 4.860 -23.748 4.998 1.00 80.50 100 GLY A N 1
ATOM 773 C CA . GLY A 1 100 ? 3.766 -22.939 4.439 1.00 80.50 100 GLY A CA 1
ATOM 774 C C . GLY A 1 100 ? 2.352 -23.189 5.015 1.00 80.50 100 GLY A C 1
ATOM 775 O O . GLY A 1 100 ? 2.102 -24.065 5.847 1.00 80.50 100 GLY A O 1
ATOM 776 N N . PRO A 1 101 ? 1.355 -22.364 4.676 1.00 86.56 101 PRO A N 1
ATOM 777 C CA . PRO A 1 101 ? -0.053 -22.749 4.754 1.00 86.56 101 PRO A CA 1
ATOM 778 C C . PRO A 1 101 ? -0.382 -23.854 3.742 1.00 86.56 101 PRO A C 1
ATOM 780 O O . PRO A 1 101 ? 0.290 -24.000 2.728 1.00 86.56 101 PRO A O 1
ATOM 783 N N . SER A 1 102 ? -1.420 -24.645 4.024 1.00 90.69 102 SER A N 1
ATOM 784 C CA . SER A 1 102 ? -1.936 -25.592 3.033 1.00 90.69 102 SER A CA 1
ATOM 785 C C . SER A 1 102 ? -2.551 -24.836 1.855 1.00 90.69 102 SER A C 1
ATOM 787 O O . SER A 1 102 ? -2.971 -23.686 2.000 1.00 90.69 102 SER A O 1
ATOM 789 N N . GLN A 1 103 ? -2.660 -25.498 0.702 1.00 91.69 103 GLN A N 1
ATOM 790 C CA . GLN A 1 103 ? -3.262 -24.907 -0.495 1.00 91.69 103 GLN A CA 1
ATOM 791 C C . GLN A 1 103 ? -4.675 -24.373 -0.225 1.00 91.69 103 GLN A C 1
ATOM 793 O O . GLN A 1 103 ? -4.973 -23.235 -0.561 1.00 91.69 103 GLN A O 1
ATOM 798 N N . ALA A 1 104 ? -5.499 -25.135 0.501 1.00 93.50 104 ALA A N 1
ATOM 799 C CA . ALA A 1 104 ? -6.841 -24.706 0.887 1.00 93.50 104 ALA A CA 1
ATOM 800 C C . ALA A 1 104 ? -6.841 -23.398 1.700 1.00 93.50 104 ALA A C 1
ATOM 802 O O . ALA A 1 104 ? -7.627 -22.503 1.408 1.00 93.50 104 ALA A O 1
ATOM 803 N N . VAL A 1 105 ? -5.929 -23.254 2.675 1.00 91.56 105 VAL A N 1
ATOM 804 C CA . VAL A 1 105 ? -5.789 -22.015 3.467 1.00 91.56 105 VAL A CA 1
ATOM 805 C C . VAL A 1 105 ? -5.323 -20.856 2.589 1.00 91.56 105 VAL A C 1
ATOM 807 O O . VAL A 1 105 ? -5.794 -19.730 2.752 1.00 91.56 105 VAL A O 1
ATOM 810 N N . MET A 1 106 ? -4.411 -21.122 1.650 1.00 92.38 106 MET A N 1
ATOM 811 C CA . MET A 1 106 ? -3.957 -20.112 0.698 1.00 92.38 106 MET A CA 1
ATOM 812 C C . MET A 1 106 ? -5.067 -19.660 -0.244 1.00 92.38 106 MET A C 1
ATOM 814 O O . MET A 1 106 ? -5.138 -18.478 -0.561 1.00 92.38 106 MET A O 1
ATOM 818 N N . ASP A 1 107 ? -5.924 -20.573 -0.686 1.00 93.88 107 ASP A N 1
ATOM 819 C CA . ASP A 1 107 ? -6.984 -20.295 -1.652 1.00 93.88 107 ASP A CA 1
ATOM 820 C C . ASP A 1 107 ? -8.193 -19.615 -1.016 1.00 93.88 107 ASP A C 1
ATOM 822 O O . ASP A 1 107 ? -8.774 -18.724 -1.631 1.00 93.88 107 ASP A O 1
ATOM 826 N N . SER A 1 108 ? -8.530 -19.971 0.228 1.00 94.75 108 SER A N 1
ATOM 827 C CA . SER A 1 108 ? -9.624 -19.347 0.980 1.00 94.75 108 SER A CA 1
ATOM 828 C C . SER A 1 108 ? -9.259 -17.987 1.585 1.00 94.75 108 SER A C 1
ATOM 830 O O . SER A 1 108 ? -10.109 -17.327 2.182 1.00 94.75 108 SER A O 1
ATOM 832 N N . GLY A 1 109 ? -7.985 -17.595 1.523 1.00 94.69 109 GLY A N 1
ATOM 833 C CA . GLY A 1 109 ? -7.508 -16.321 2.045 1.00 94.69 109 GLY A CA 1
ATOM 834 C C . GLY A 1 109 ? -7.946 -15.129 1.193 1.00 94.69 109 GLY A C 1
ATOM 835 O O . GLY A 1 109 ? -8.353 -15.269 0.042 1.00 94.69 109 GLY A O 1
ATOM 836 N N . PHE A 1 110 ? -7.828 -13.933 1.757 1.00 95.94 110 PHE A N 1
ATOM 837 C CA . PHE A 1 110 ? -7.997 -12.676 1.033 1.00 95.94 110 PHE A CA 1
ATOM 838 C C . PHE A 1 110 ? -7.249 -11.554 1.754 1.00 95.94 110 PHE A C 1
ATOM 840 O O . PHE A 1 110 ? -6.893 -11.677 2.931 1.00 95.94 110 PHE A O 1
ATOM 847 N N . PHE A 1 111 ? -7.078 -10.423 1.074 1.00 94.88 111 PHE A N 1
ATOM 848 C CA . PHE A 1 111 ? -6.683 -9.172 1.713 1.00 94.88 111 PHE A CA 1
ATOM 849 C C . PHE A 1 111 ? -7.574 -8.018 1.257 1.00 94.88 111 PHE A C 1
ATOM 851 O O . PHE A 1 111 ? -8.106 -8.008 0.145 1.00 94.88 111 PHE A O 1
ATOM 858 N N . LYS A 1 112 ? -7.722 -7.026 2.137 1.00 95.19 112 LYS A N 1
ATOM 859 C CA . LYS A 1 112 ? -8.401 -5.766 1.846 1.00 95.19 112 LYS A CA 1
ATOM 860 C C . LYS A 1 112 ? -7.711 -4.643 2.608 1.00 95.19 112 LYS A C 1
ATOM 862 O O . LYS A 1 112 ? -7.694 -4.642 3.837 1.00 95.19 112 LYS A O 1
ATOM 867 N N . CYS A 1 113 ? -7.177 -3.683 1.871 1.00 94.56 113 CYS A N 1
ATOM 868 C CA . CYS A 1 113 ? -6.561 -2.475 2.394 1.00 94.56 113 CYS A CA 1
ATOM 869 C C . CYS A 1 113 ? -7.473 -1.292 2.080 1.00 94.56 113 CYS A C 1
ATOM 871 O O . CYS A 1 113 ? -7.865 -1.101 0.932 1.00 94.56 113 CYS A O 1
ATOM 873 N N . LYS A 1 114 ? -7.804 -0.495 3.097 1.00 95.06 114 LYS A N 1
ATOM 874 C CA . LYS A 1 114 ? -8.542 0.760 2.934 1.00 95.06 114 LYS A CA 1
ATOM 875 C C . LYS A 1 114 ? -7.576 1.922 3.143 1.00 95.06 114 LYS A C 1
ATOM 877 O O . LYS A 1 114 ? -6.970 2.031 4.207 1.00 95.06 114 LYS A O 1
ATOM 882 N N . LEU A 1 115 ? -7.423 2.763 2.129 1.00 94.81 115 LEU A N 1
ATOM 883 C CA . LEU A 1 115 ? -6.525 3.908 2.118 1.00 94.81 115 LEU A CA 1
ATOM 884 C C . LEU A 1 115 ? -7.354 5.184 2.218 1.00 94.81 115 LEU A C 1
ATOM 886 O O . LEU A 1 115 ? -8.095 5.509 1.300 1.00 94.81 115 LEU A O 1
ATOM 890 N N . VAL A 1 116 ? -7.218 5.909 3.325 1.00 94.50 116 VAL A N 1
ATOM 891 C CA . VAL A 1 116 ? -7.839 7.228 3.500 1.00 94.50 116 VAL A CA 1
ATOM 892 C C . VAL A 1 116 ? -6.799 8.290 3.170 1.00 94.50 116 VAL A C 1
ATOM 894 O O . VAL A 1 116 ? -5.802 8.427 3.879 1.00 94.50 116 VAL A O 1
ATOM 897 N N . ALA A 1 117 ? -7.028 9.029 2.091 1.00 93.94 117 ALA A N 1
ATOM 898 C CA . ALA A 1 117 ? -6.190 10.134 1.655 1.00 93.94 117 ALA A CA 1
ATOM 899 C C . ALA A 1 117 ? -6.851 11.464 2.028 1.00 93.94 117 ALA A C 1
ATOM 901 O O . ALA A 1 117 ? -7.993 11.719 1.652 1.00 93.94 117 ALA A O 1
ATOM 902 N N . THR A 1 118 ? -6.115 12.326 2.726 1.00 93.50 118 THR A N 1
ATOM 903 C CA . THR A 1 118 ? -6.564 13.677 3.088 1.00 93.50 118 THR A CA 1
ATOM 904 C C . THR A 1 118 ? -5.691 14.699 2.374 1.00 93.50 118 THR A C 1
ATOM 906 O O . THR A 1 118 ? -4.480 14.732 2.594 1.00 93.50 118 THR A O 1
ATOM 909 N N . GLY A 1 119 ? -6.298 15.523 1.519 1.00 92.38 119 GLY A N 1
ATOM 910 C CA . GLY A 1 119 ? -5.616 16.625 0.838 1.00 92.38 119 GLY A CA 1
ATOM 911 C C . GLY A 1 119 ? -5.352 17.817 1.763 1.00 92.38 119 GLY A C 1
ATOM 912 O O . GLY A 1 119 ? -5.941 17.930 2.838 1.00 92.38 119 GLY A O 1
ATOM 913 N N . GLU A 1 120 ? -4.500 18.752 1.332 1.00 89.12 120 GLU A N 1
ATOM 914 C CA . GLU A 1 120 ? -4.178 19.964 2.112 1.00 89.12 120 GLU A CA 1
ATOM 915 C C . GLU A 1 120 ? -5.402 20.865 2.355 1.00 89.12 120 GLU A C 1
ATOM 917 O O . GLU A 1 120 ? -5.478 21.557 3.365 1.00 89.12 120 GLU A O 1
ATOM 922 N N . ASN A 1 121 ? -6.402 20.793 1.474 1.00 90.31 121 ASN A N 1
ATOM 923 C CA . ASN A 1 121 ? -7.696 21.465 1.618 1.00 90.31 121 ASN A CA 1
ATOM 924 C C . ASN A 1 121 ? -8.669 20.747 2.578 1.00 90.31 121 ASN A C 1
ATOM 926 O O . ASN A 1 121 ? -9.835 21.125 2.660 1.00 90.31 121 ASN A O 1
ATOM 930 N N . GLY A 1 122 ? -8.231 19.677 3.249 1.00 90.19 122 GLY A N 1
ATOM 931 C CA . GLY A 1 122 ? -9.045 18.879 4.166 1.00 90.19 122 GLY A CA 1
ATOM 932 C C . GLY A 1 122 ? -10.016 17.906 3.492 1.00 90.19 122 GLY A C 1
ATOM 933 O O . GLY A 1 122 ? -10.638 17.109 4.197 1.00 90.19 122 GLY A O 1
ATOM 934 N N . LYS A 1 123 ? -10.135 17.911 2.155 1.00 93.00 123 LYS A N 1
ATOM 935 C CA . LYS A 1 123 ? -10.969 16.938 1.436 1.00 93.00 123 LYS A CA 1
ATOM 936 C C . LYS A 1 123 ? -10.389 15.540 1.613 1.00 93.00 123 LYS A C 1
ATOM 938 O O . LYS A 1 123 ? -9.184 15.335 1.453 1.00 93.00 123 LYS A O 1
ATOM 943 N N . GLN A 1 124 ? -11.263 14.592 1.927 1.00 93.94 124 GLN A N 1
ATOM 944 C CA . GLN A 1 124 ? -10.904 13.190 2.091 1.00 93.94 124 GLN A CA 1
ATOM 945 C C . GLN A 1 124 ? -11.417 12.380 0.908 1.00 93.94 124 GLN A C 1
ATOM 947 O O . GLN A 1 124 ? -12.526 12.607 0.430 1.00 93.94 124 GLN A O 1
ATOM 952 N N . LYS A 1 125 ? -10.600 11.431 0.463 1.00 94.50 125 LYS A N 1
ATOM 953 C CA . LYS A 1 125 ? -10.989 10.361 -0.452 1.00 94.50 125 LYS A CA 1
ATOM 954 C C . LYS A 1 125 ? -10.560 9.033 0.139 1.00 94.50 125 LYS A C 1
ATOM 956 O O . LYS A 1 125 ? -9.481 8.938 0.728 1.00 94.50 125 LYS A O 1
ATOM 961 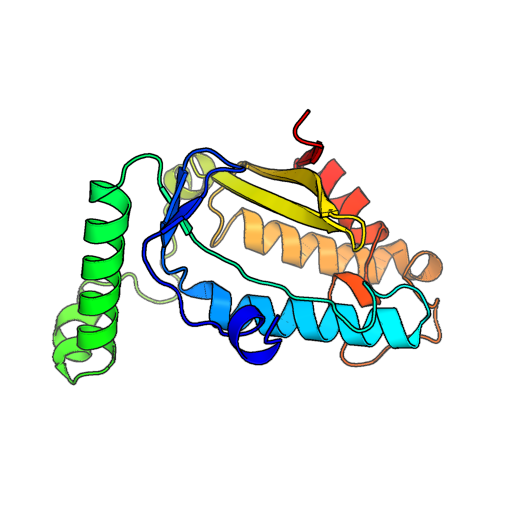N N . THR A 1 126 ? -11.390 8.019 -0.034 1.00 95.31 126 THR A N 1
ATOM 962 C CA . THR A 1 126 ? -11.093 6.671 0.436 1.00 95.31 126 THR A CA 1
ATOM 963 C C . THR A 1 126 ? -10.950 5.754 -0.765 1.00 95.31 126 THR A C 1
ATOM 965 O O . THR A 1 126 ? -11.735 5.826 -1.699 1.00 95.31 126 THR A O 1
ATOM 968 N N . TYR A 1 127 ? -9.937 4.897 -0.744 1.00 96.19 127 TYR A N 1
ATOM 969 C CA . TYR A 1 127 ? -9.688 3.901 -1.777 1.00 96.19 127 TYR A CA 1
ATOM 970 C C . TYR A 1 127 ? -9.585 2.518 -1.150 1.00 96.19 127 TYR A C 1
ATOM 972 O O . TYR A 1 127 ? -9.156 2.366 -0.002 1.00 96.19 127 TYR A O 1
ATOM 980 N N . ILE A 1 128 ? -9.950 1.498 -1.911 1.00 96.88 128 ILE A N 1
ATOM 981 C CA . ILE A 1 128 ? -9.857 0.101 -1.522 1.00 96.88 128 ILE A CA 1
ATOM 982 C C . ILE A 1 128 ? -8.937 -0.613 -2.504 1.00 96.88 128 ILE A C 1
ATOM 984 O O . ILE A 1 128 ? -9.126 -0.556 -3.714 1.00 96.88 128 ILE A O 1
ATOM 988 N N . MET A 1 129 ? -7.959 -1.327 -1.957 1.00 97.06 129 MET A N 1
ATOM 989 C CA . MET A 1 129 ? -7.168 -2.310 -2.686 1.00 97.06 129 MET A CA 1
ATOM 990 C C . MET A 1 129 ? -7.476 -3.692 -2.118 1.00 97.06 129 MET A C 1
ATOM 992 O O . MET A 1 129 ? -7.423 -3.881 -0.900 1.00 97.06 129 MET A O 1
ATOM 996 N N . SER A 1 130 ? -7.814 -4.660 -2.964 1.00 97.69 130 SER A N 1
ATOM 997 C CA . SER A 1 130 ? -8.187 -5.998 -2.492 1.00 97.69 130 SER A CA 1
ATOM 998 C C . SER A 1 130 ? -7.842 -7.101 -3.482 1.00 97.69 130 SER A C 1
ATOM 1000 O O . SER A 1 130 ? -7.596 -6.849 -4.661 1.00 97.69 130 SER A O 1
ATOM 1002 N N . GLY A 1 131 ? -7.811 -8.338 -2.995 1.00 97.06 131 GLY A N 1
ATOM 1003 C CA . GLY A 1 131 ? -7.586 -9.507 -3.832 1.00 97.06 131 GLY A CA 1
ATOM 1004 C C . GLY A 1 131 ? -7.788 -10.814 -3.078 1.00 97.06 131 GLY A C 1
ATOM 1005 O O . GLY A 1 131 ? -7.720 -10.863 -1.846 1.00 97.06 131 GLY A O 1
ATOM 1006 N N . SER A 1 132 ? -8.037 -11.870 -3.849 1.00 96.38 132 SER A N 1
ATOM 1007 C CA . SER A 1 132 ? -8.214 -13.231 -3.336 1.00 96.38 132 SER A CA 1
ATOM 1008 C C . SER A 1 132 ? -6.877 -13.958 -3.211 1.00 96.38 132 SER A C 1
ATOM 1010 O O . SER A 1 132 ? -5.972 -13.787 -4.038 1.00 96.38 132 SER A O 1
ATOM 1012 N N . GLY A 1 133 ? -6.786 -14.810 -2.199 1.00 94.31 133 GLY A N 1
ATOM 1013 C CA . GLY A 1 133 ? -5.585 -15.515 -1.789 1.00 94.31 133 GLY A CA 1
ATOM 1014 C C . GLY A 1 133 ? -5.031 -14.996 -0.463 1.00 94.31 133 GLY A C 1
ATOM 1015 O O . GLY A 1 133 ? -5.181 -13.825 -0.114 1.00 94.31 133 GLY A O 1
ATOM 1016 N N . ASP A 1 134 ? -4.367 -15.878 0.276 1.00 93.31 134 ASP A N 1
ATOM 1017 C CA . ASP A 1 134 ? -3.628 -15.513 1.480 1.00 93.31 134 ASP A CA 1
ATOM 1018 C C . ASP A 1 134 ? -2.618 -14.378 1.190 1.00 93.31 134 ASP A C 1
ATOM 1020 O O . ASP A 1 134 ? -1.838 -14.477 0.230 1.00 93.31 134 ASP A O 1
ATOM 1024 N N . PRO A 1 135 ? -2.602 -13.311 2.012 1.00 89.19 135 PRO A N 1
ATOM 1025 C CA . PRO A 1 135 ? -1.690 -12.190 1.834 1.00 89.19 135 PRO A CA 1
ATOM 1026 C C . PRO A 1 135 ? -0.214 -12.585 1.942 1.00 89.19 135 PRO A C 1
ATOM 1028 O O . PRO A 1 135 ? 0.611 -12.004 1.240 1.00 89.19 135 PRO A O 1
ATOM 1031 N N . GLY A 1 136 ? 0.137 -13.547 2.803 1.00 86.88 136 GLY A N 1
ATOM 1032 C CA . GLY A 1 136 ? 1.534 -13.859 3.127 1.00 86.88 136 GLY A CA 1
ATOM 1033 C C . GLY A 1 136 ? 2.281 -14.628 2.035 1.00 86.88 136 GLY A C 1
ATOM 1034 O O . GLY A 1 136 ? 3.466 -14.387 1.825 1.00 86.88 136 GLY A O 1
ATOM 1035 N N . TYR A 1 137 ? 1.591 -15.524 1.334 1.00 88.88 137 TYR A N 1
ATOM 1036 C CA . TYR A 1 137 ? 2.159 -16.411 0.324 1.00 88.88 137 TYR A CA 1
ATOM 1037 C C . TYR A 1 137 ? 1.545 -16.120 -1.039 1.00 88.88 137 TYR A C 1
ATOM 1039 O O . TYR A 1 137 ? 2.213 -15.559 -1.899 1.00 88.88 137 TYR A O 1
ATOM 1047 N N . LYS A 1 138 ? 0.262 -16.434 -1.247 1.00 92.19 138 LYS A N 1
ATOM 1048 C CA . LYS A 1 138 ? -0.335 -16.424 -2.593 1.00 92.19 138 LYS A CA 1
ATOM 1049 C C . LYS A 1 138 ? -0.332 -15.032 -3.235 1.00 92.19 138 LYS A C 1
ATOM 1051 O O . LYS A 1 138 ? 0.067 -14.881 -4.389 1.00 92.19 138 LYS A O 1
ATOM 1056 N N . VAL A 1 139 ? -0.752 -14.006 -2.495 1.00 94.75 139 VAL A N 1
ATOM 1057 C CA . VAL A 1 139 ? -0.782 -12.618 -2.992 1.00 94.75 139 VAL A CA 1
ATOM 1058 C C . VAL A 1 139 ? 0.625 -12.035 -3.081 1.00 94.75 139 VAL A C 1
ATOM 1060 O O . VAL A 1 139 ? 0.955 -11.398 -4.078 1.00 94.75 139 VAL A O 1
ATOM 1063 N N . THR A 1 140 ? 1.475 -12.280 -2.081 1.00 92.62 140 THR A N 1
ATOM 1064 C CA . THR A 1 140 ? 2.858 -11.780 -2.098 1.00 92.62 140 THR A CA 1
ATOM 1065 C C . THR A 1 140 ? 3.651 -12.369 -3.265 1.00 92.62 140 THR A C 1
ATOM 1067 O O . THR A 1 140 ? 4.281 -11.616 -4.006 1.00 92.62 140 THR A O 1
ATOM 1070 N N . SER A 1 141 ? 3.568 -13.681 -3.506 1.00 94.38 141 SER A N 1
ATOM 1071 C CA . SER A 1 141 ? 4.192 -14.326 -4.669 1.00 94.38 141 SER A CA 1
ATOM 1072 C C . SER A 1 141 ? 3.700 -13.718 -5.978 1.00 94.38 141 SER A C 1
ATOM 1074 O O . SER A 1 141 ? 4.513 -13.395 -6.837 1.00 94.38 141 SER A O 1
ATOM 1076 N N . LYS A 1 142 ? 2.391 -13.468 -6.101 1.00 95.94 142 LYS A N 1
ATOM 1077 C CA . LYS A 1 142 ? 1.814 -12.778 -7.261 1.00 95.94 142 LYS A CA 1
ATOM 1078 C C . LYS A 1 142 ? 2.433 -11.390 -7.464 1.00 95.94 142 LYS A C 1
ATOM 1080 O O . LYS A 1 142 ? 2.825 -11.066 -8.578 1.00 95.94 142 LYS A O 1
ATOM 1085 N N . PHE A 1 143 ? 2.581 -10.587 -6.408 1.00 97.25 143 PHE A N 1
ATOM 1086 C CA . PHE A 1 143 ? 3.176 -9.246 -6.522 1.00 97.25 143 PHE A CA 1
ATOM 1087 C C . PHE A 1 143 ? 4.640 -9.304 -6.957 1.00 97.25 143 PHE A C 1
ATOM 1089 O O . PHE A 1 143 ? 5.061 -8.495 -7.783 1.00 97.25 143 PHE A O 1
ATOM 1096 N N . VAL A 1 144 ? 5.407 -10.261 -6.429 1.00 97.50 144 VAL A N 1
ATOM 1097 C CA . VAL A 1 144 ? 6.812 -10.462 -6.810 1.00 97.50 144 VAL A CA 1
ATOM 1098 C C . VAL A 1 144 ? 6.920 -10.897 -8.272 1.00 97.50 144 VAL A C 1
ATOM 1100 O O . VAL A 1 144 ? 7.700 -10.306 -9.017 1.00 97.50 144 VAL A O 1
ATOM 1103 N N . CYS A 1 145 ? 6.113 -11.868 -8.705 1.00 97.94 145 CYS A N 1
ATOM 1104 C CA . CYS A 1 145 ? 6.092 -12.332 -10.091 1.00 97.94 145 CYS A CA 1
ATOM 1105 C C . CYS A 1 145 ? 5.711 -11.206 -11.059 1.00 97.94 145 CYS A C 1
ATOM 1107 O O . CYS A 1 145 ? 6.437 -10.971 -12.020 1.00 97.94 145 CYS A O 1
ATOM 1109 N N . GLU A 1 146 ? 4.644 -10.449 -10.785 1.00 98.19 146 GLU A N 1
ATOM 1110 C CA . GLU A 1 146 ? 4.246 -9.341 -11.663 1.00 98.19 146 GLU A CA 1
ATOM 1111 C C . GLU A 1 146 ? 5.246 -8.182 -11.657 1.00 98.19 146 GLU A C 1
ATOM 1113 O O . GLU A 1 146 ? 5.417 -7.509 -12.675 1.00 98.19 146 GLU A O 1
ATOM 1118 N N . SER A 1 147 ? 5.965 -7.972 -10.551 1.00 97.81 147 SER A N 1
ATOM 1119 C CA . SER A 1 147 ? 7.078 -7.018 -10.513 1.00 97.81 147 SER A CA 1
ATOM 1120 C C . SER A 1 147 ? 8.227 -7.469 -11.416 1.00 97.81 147 SER A C 1
ATOM 1122 O O . SER A 1 147 ? 8.745 -6.668 -12.189 1.00 97.81 147 SER A O 1
ATOM 1124 N N . ALA A 1 148 ? 8.595 -8.753 -11.375 1.00 97.62 148 ALA A N 1
ATOM 1125 C CA . ALA A 1 148 ? 9.628 -9.311 -12.246 1.00 97.62 148 ALA A CA 1
ATOM 1126 C C . ALA A 1 148 ? 9.220 -9.258 -13.727 1.00 97.62 148 ALA A C 1
ATOM 1128 O O . ALA A 1 148 ? 10.018 -8.861 -14.574 1.00 97.62 148 ALA A O 1
ATOM 1129 N N . LEU A 1 149 ? 7.965 -9.590 -14.039 1.00 97.38 149 LEU A N 1
ATOM 1130 C CA . LEU A 1 149 ? 7.440 -9.514 -15.402 1.00 97.38 149 LEU A CA 1
ATOM 1131 C C . LEU A 1 149 ? 7.383 -8.072 -15.920 1.00 97.38 149 LEU A C 1
ATOM 1133 O O . LEU A 1 149 ? 7.715 -7.855 -17.080 1.00 97.38 149 LEU A O 1
ATOM 1137 N N . SER A 1 150 ? 7.065 -7.093 -15.062 1.00 96.62 150 SER A N 1
ATOM 1138 C CA . SER A 1 150 ? 7.153 -5.666 -15.417 1.00 96.62 150 SER A CA 1
ATOM 1139 C C . SER A 1 150 ? 8.571 -5.288 -15.864 1.00 96.62 150 SER A C 1
ATOM 1141 O O . SER A 1 150 ? 8.750 -4.585 -16.853 1.00 96.62 150 SER A O 1
ATOM 1143 N N . LEU A 1 151 ? 9.592 -5.766 -15.144 1.00 94.38 151 LEU A N 1
ATOM 1144 C CA . LEU A 1 151 ? 10.992 -5.457 -15.448 1.00 94.38 151 LEU A CA 1
ATOM 1145 C C . LEU A 1 151 ? 11.471 -6.108 -16.751 1.00 94.38 151 LEU A C 1
ATOM 1147 O O . LEU A 1 151 ? 12.223 -5.491 -17.499 1.00 94.38 151 LEU A O 1
ATOM 1151 N N . LEU A 1 152 ? 11.049 -7.346 -17.021 1.00 94.25 152 LEU A N 1
ATOM 1152 C CA . LEU A 1 152 ? 11.491 -8.105 -18.194 1.00 94.25 152 LEU A CA 1
ATOM 1153 C C . LEU A 1 152 ? 10.734 -7.715 -19.470 1.00 94.25 152 LEU A C 1
ATOM 1155 O O . LEU A 1 152 ? 11.341 -7.583 -20.532 1.00 94.25 152 LEU A O 1
ATOM 1159 N N . GLY A 1 153 ? 9.413 -7.560 -19.374 1.00 93.06 153 GLY A N 1
ATOM 1160 C CA . GLY A 1 153 ? 8.532 -7.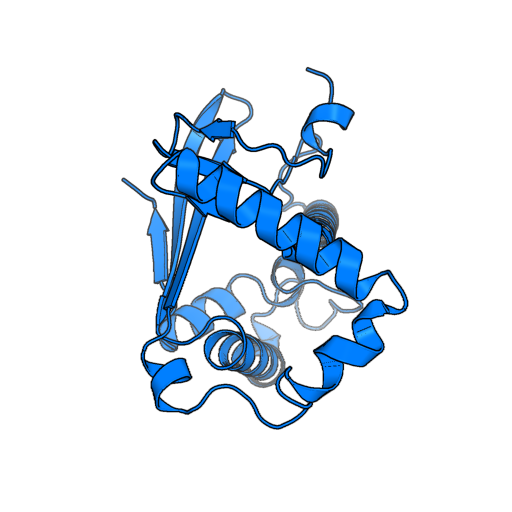415 -20.534 1.00 93.06 153 GLY A CA 1
ATOM 1161 C C . GLY A 1 153 ? 8.206 -5.973 -20.910 1.00 93.06 153 GLY A C 1
ATOM 1162 O O . GLY A 1 153 ? 8.000 -5.690 -22.084 1.00 93.06 153 GLY A O 1
ATOM 1163 N N . ASP A 1 154 ? 8.197 -5.057 -19.939 1.00 92.94 154 ASP A N 1
ATOM 1164 C CA . ASP A 1 154 ? 7.567 -3.740 -20.093 1.00 92.94 154 ASP A CA 1
ATOM 1165 C C . ASP A 1 154 ? 8.574 -2.576 -19.954 1.00 92.94 154 ASP A C 1
ATOM 1167 O O . ASP A 1 154 ? 8.194 -1.442 -19.657 1.00 92.94 154 ASP A O 1
ATOM 1171 N N . HIS A 1 155 ? 9.867 -2.836 -20.184 1.00 88.56 155 HIS A N 1
ATOM 1172 C CA . HIS A 1 155 ? 10.986 -1.914 -19.927 1.00 88.56 155 HIS A CA 1
ATOM 1173 C C . HIS A 1 155 ? 10.811 -0.505 -20.524 1.00 88.56 155 HIS A C 1
ATOM 1175 O O . HIS A 1 155 ? 11.151 0.483 -19.877 1.00 88.56 155 HIS A O 1
ATOM 1181 N N . ALA A 1 156 ? 10.243 -0.390 -21.729 1.00 91.31 156 ALA A N 1
ATOM 1182 C CA . ALA A 1 156 ? 10.017 0.896 -22.397 1.00 91.31 156 ALA A CA 1
ATOM 1183 C C . ALA A 1 156 ? 8.909 1.742 -21.739 1.00 91.31 156 ALA A C 1
ATOM 1185 O O . ALA A 1 156 ? 8.849 2.950 -21.951 1.00 91.31 156 ALA A O 1
ATOM 1186 N N . SER A 1 157 ? 8.035 1.111 -20.951 1.00 94.25 157 SER A N 1
ATOM 1187 C CA . SER A 1 157 ? 6.909 1.749 -20.258 1.00 94.25 157 SER A CA 1
ATOM 1188 C C . SER A 1 157 ? 7.180 1.997 -18.771 1.00 94.25 157 SER A C 1
ATOM 1190 O O . SER A 1 157 ? 6.323 2.547 -18.076 1.00 94.25 157 SER A O 1
ATOM 1192 N N . LEU A 1 158 ? 8.349 1.592 -18.259 1.00 95.06 158 LEU A N 1
ATOM 1193 C CA . LEU A 1 158 ? 8.714 1.826 -16.865 1.00 95.06 158 LEU A CA 1
ATOM 1194 C C . LEU A 1 158 ? 8.935 3.328 -16.596 1.00 95.06 158 LEU A C 1
ATOM 1196 O O . LEU A 1 158 ? 9.451 4.046 -17.462 1.00 95.06 158 LEU A O 1
ATOM 1200 N N . PRO A 1 159 ? 8.573 3.827 -15.397 1.00 92.94 159 PRO A N 1
ATOM 1201 C CA . PRO A 1 159 ? 8.828 5.212 -15.011 1.00 92.94 159 PRO A CA 1
ATOM 1202 C C . PRO A 1 159 ? 10.295 5.615 -15.213 1.00 92.94 159 PRO A C 1
ATOM 1204 O O . PRO A 1 159 ? 11.200 4.866 -14.860 1.00 92.94 159 PRO A O 1
ATOM 1207 N N . GLY A 1 160 ? 10.530 6.808 -15.767 1.00 88.69 160 GLY A N 1
ATOM 1208 C CA . GLY A 1 160 ? 11.877 7.347 -15.998 1.00 88.69 160 GLY A CA 1
ATOM 1209 C C . GLY A 1 160 ? 12.618 6.783 -17.221 1.00 88.69 160 GLY A C 1
ATOM 1210 O O . GLY A 1 160 ? 13.655 7.329 -17.594 1.00 88.69 160 GLY A O 1
ATOM 1211 N N . GLY A 1 161 ? 12.077 5.760 -17.892 1.00 87.56 161 GLY A N 1
ATOM 1212 C CA . GLY A 1 161 ? 12.654 5.172 -19.105 1.00 87.56 161 GLY A CA 1
ATOM 1213 C C . GLY A 1 161 ? 13.933 4.359 -18.864 1.00 87.56 161 GLY A C 1
ATOM 1214 O O . GLY A 1 161 ? 14.353 4.135 -17.733 1.00 87.56 161 GLY A O 1
ATOM 1215 N N . LEU A 1 162 ? 14.580 3.923 -19.952 1.00 86.50 162 LEU A N 1
ATOM 1216 C CA . LEU A 1 162 ? 15.714 2.979 -19.925 1.00 86.50 162 LEU A CA 1
ATOM 1217 C C . LEU A 1 162 ? 16.946 3.457 -19.138 1.00 86.50 162 LEU A C 1
ATOM 1219 O O . LEU A 1 162 ? 17.736 2.637 -18.681 1.00 86.50 162 LEU A O 1
ATOM 1223 N N . GLY A 1 163 ? 17.130 4.773 -19.005 1.00 86.19 163 GLY A N 1
ATOM 1224 C CA . GLY A 1 163 ? 18.246 5.362 -18.258 1.00 86.19 163 GLY A CA 1
ATOM 1225 C C . GLY A 1 163 ? 17.988 5.507 -16.756 1.00 86.19 163 GLY A C 1
ATOM 1226 O O . GLY A 1 163 ? 18.893 5.903 -16.023 1.00 86.19 163 GLY A O 1
ATOM 1227 N N . TYR A 1 164 ? 16.770 5.223 -16.288 1.00 89.38 164 TYR A N 1
ATOM 1228 C CA . TYR A 1 164 ? 16.387 5.370 -14.889 1.00 89.38 164 TYR A CA 1
ATOM 1229 C C . TYR A 1 164 ? 16.525 4.042 -14.140 1.00 89.38 164 TYR A C 1
ATOM 1231 O O . TYR A 1 164 ? 16.033 3.004 -14.573 1.00 89.38 164 TYR A O 1
ATOM 1239 N N . GLY A 1 165 ? 17.203 4.063 -12.992 1.00 89.38 165 GLY A N 1
ATOM 1240 C CA . GLY A 1 165 ? 17.506 2.851 -12.235 1.00 89.38 165 GLY A CA 1
ATOM 1241 C C . GLY A 1 165 ? 18.074 3.124 -10.844 1.00 89.38 165 GLY A C 1
ATOM 1242 O O . GLY A 1 165 ? 18.072 4.255 -10.360 1.00 89.38 165 GLY A O 1
ATOM 1243 N N . GLY A 1 166 ? 18.553 2.065 -10.188 1.00 92.62 166 GLY A N 1
ATOM 1244 C CA . GLY A 1 166 ? 19.102 2.101 -8.829 1.00 92.62 166 GLY A CA 1
ATOM 1245 C C . GLY A 1 166 ? 18.217 1.386 -7.805 1.00 92.62 166 GLY A C 1
ATOM 1246 O O . GLY A 1 166 ? 17.467 0.470 -8.138 1.00 92.62 166 GLY A O 1
ATOM 1247 N N . ILE A 1 167 ? 18.307 1.793 -6.534 1.00 94.88 167 ILE A N 1
ATOM 1248 C CA . ILE A 1 167 ? 17.501 1.218 -5.444 1.00 94.88 167 ILE A CA 1
ATOM 1249 C C . ILE A 1 167 ? 16.161 1.957 -5.374 1.00 94.88 167 ILE A C 1
ATOM 1251 O O . ILE A 1 167 ? 16.014 2.975 -4.684 1.00 94.88 167 ILE A O 1
ATOM 1255 N N . LEU A 1 168 ? 15.194 1.436 -6.125 1.00 95.56 168 LEU A N 1
ATOM 1256 C CA . LEU A 1 168 ? 13.860 2.006 -6.283 1.00 95.56 168 LEU A CA 1
ATOM 1257 C C . LEU A 1 168 ? 12.810 1.258 -5.453 1.00 95.56 168 LEU A C 1
ATOM 1259 O O . LEU A 1 168 ? 13.034 0.170 -4.927 1.00 95.56 168 LEU A O 1
ATOM 1263 N N . THR A 1 169 ? 11.633 1.868 -5.341 1.00 96.62 169 THR A N 1
ATOM 1264 C CA . THR A 1 169 ? 10.431 1.239 -4.772 1.00 96.62 169 THR A CA 1
ATOM 1265 C C . THR A 1 169 ? 9.472 0.839 -5.892 1.00 96.62 169 T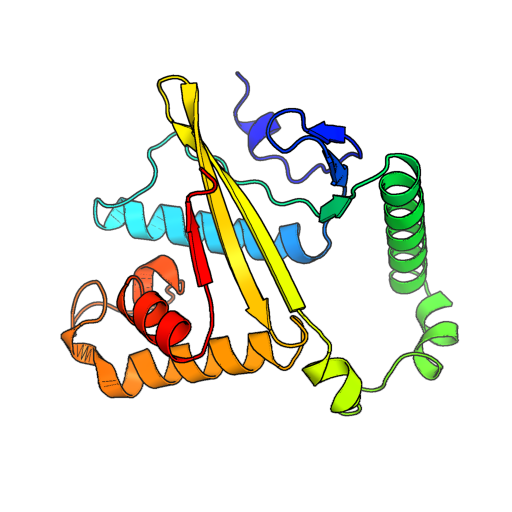HR A C 1
ATOM 1267 O O . THR A 1 169 ? 9.542 1.442 -6.964 1.00 96.62 169 THR A O 1
ATOM 1270 N N . PRO A 1 170 ? 8.519 -0.085 -5.667 1.00 96.19 170 PRO A N 1
ATOM 1271 C CA . PRO A 1 170 ? 7.524 -0.423 -6.686 1.00 96.19 170 PRO A CA 1
ATOM 1272 C C . PRO A 1 170 ? 6.780 0.803 -7.237 1.00 96.19 170 PRO A C 1
ATOM 1274 O O . P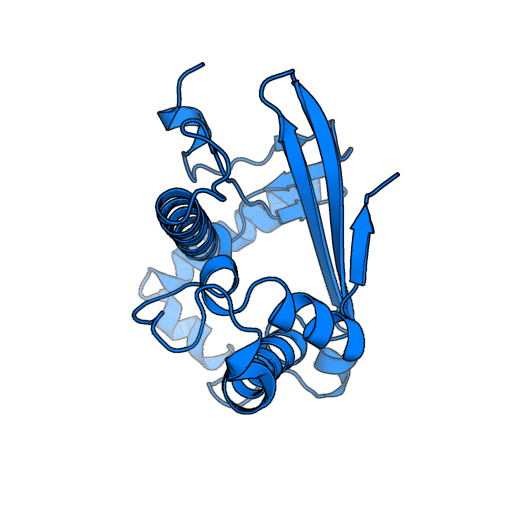RO A 1 170 ? 6.573 0.904 -8.442 1.00 96.19 170 PRO A O 1
ATOM 1277 N N . SER A 1 171 ? 6.451 1.786 -6.389 1.00 95.25 171 SER A N 1
ATOM 1278 C CA . SER A 1 171 ? 5.764 3.006 -6.829 1.00 95.25 171 SER A CA 1
ATOM 1279 C C . SER A 1 171 ? 6.614 3.901 -7.732 1.00 95.25 171 SER A C 1
ATOM 1281 O O . SER A 1 171 ? 6.063 4.544 -8.615 1.00 95.25 171 SER A O 1
ATOM 1283 N N . SER A 1 172 ? 7.932 3.958 -7.514 1.00 95.12 172 SER A N 1
ATOM 1284 C CA . SER A 1 172 ? 8.831 4.831 -8.280 1.00 95.12 172 SER A CA 1
ATOM 1285 C C . SER A 1 172 ? 9.467 4.140 -9.487 1.00 95.12 172 SER A C 1
ATOM 1287 O O . SER A 1 172 ? 9.791 4.816 -10.449 1.00 95.12 172 SER A O 1
ATOM 1289 N N . GLY A 1 173 ? 9.677 2.821 -9.433 1.00 95.31 173 GLY A N 1
ATOM 1290 C CA . GLY A 1 173 ? 10.367 2.059 -10.480 1.00 95.31 173 GLY A CA 1
ATOM 1291 C C . GLY A 1 173 ? 9.459 1.234 -11.389 1.00 95.31 173 GLY A C 1
ATOM 1292 O O . GLY A 1 173 ? 9.878 0.884 -12.483 1.00 95.31 173 GLY A O 1
ATOM 1293 N N . LEU A 1 174 ? 8.231 0.920 -10.964 1.00 96.62 174 LEU A N 1
ATOM 1294 C CA . LEU A 1 174 ? 7.278 0.134 -11.763 1.00 96.62 174 LEU A CA 1
ATOM 1295 C C . LEU A 1 174 ? 5.980 0.907 -12.023 1.00 96.62 174 LEU A C 1
ATOM 1297 O O . LEU A 1 174 ? 5.429 0.856 -13.119 1.00 96.62 174 LEU A O 1
ATOM 1301 N N . GLY A 1 175 ? 5.504 1.658 -11.026 1.00 94.38 175 GLY A N 1
ATOM 1302 C CA . GLY A 1 175 ? 4.405 2.611 -11.164 1.00 94.38 175 GLY A CA 1
ATOM 1303 C C . GLY A 1 175 ? 3.150 2.009 -11.804 1.00 94.38 175 GLY A C 1
ATOM 1304 O O . GLY A 1 175 ? 2.658 0.959 -11.386 1.00 94.38 175 GLY A O 1
ATOM 1305 N N . GLY A 1 176 ? 2.628 2.691 -12.828 1.00 95.56 176 GLY A N 1
ATOM 1306 C CA . GLY A 1 176 ? 1.407 2.296 -13.536 1.00 95.56 176 GLY A CA 1
ATOM 1307 C C . GLY A 1 176 ? 1.492 0.937 -14.238 1.00 95.56 176 GLY A C 1
ATOM 1308 O O . GLY A 1 176 ? 0.478 0.244 -14.312 1.00 95.56 176 GLY A O 1
ATOM 1309 N N . VAL A 1 177 ? 2.684 0.519 -14.683 1.00 97.31 177 VAL A N 1
ATOM 1310 C CA . VAL A 1 177 ? 2.891 -0.797 -15.312 1.00 97.31 177 VAL A CA 1
ATOM 1311 C C . VAL A 1 177 ? 2.499 -1.899 -14.337 1.00 97.31 177 VAL A C 1
ATOM 1313 O O . VAL A 1 177 ? 1.616 -2.701 -14.638 1.00 97.31 177 VAL A O 1
ATOM 1316 N N . LEU A 1 178 ? 3.060 -1.879 -13.122 1.00 98.06 178 LEU A N 1
ATOM 1317 C CA . LEU A 1 178 ? 2.723 -2.877 -12.108 1.00 98.06 178 LEU A CA 1
ATOM 1318 C C . LEU A 1 178 ? 1.237 -2.824 -11.732 1.00 98.06 178 LEU A C 1
ATOM 1320 O O . LEU A 1 178 ? 0.628 -3.873 -11.555 1.00 98.06 178 LEU A O 1
ATOM 1324 N N . ILE A 1 179 ? 0.623 -1.638 -11.648 1.00 97.31 179 ILE A N 1
ATOM 1325 C CA . ILE A 1 179 ? -0.819 -1.520 -11.363 1.00 97.31 179 ILE A CA 1
ATOM 1326 C C . ILE A 1 179 ? -1.646 -2.252 -12.427 1.00 97.31 179 ILE A C 1
ATOM 1328 O O . ILE A 1 179 ? -2.542 -3.022 -12.080 1.00 97.31 179 ILE A O 1
ATOM 1332 N N . ASN A 1 180 ? -1.346 -2.042 -13.710 1.00 97.75 180 ASN A N 1
ATOM 1333 C CA . ASN A 1 180 ? -2.076 -2.677 -14.810 1.00 97.75 180 ASN A CA 1
ATOM 1334 C C . ASN A 1 180 ? -1.898 -4.198 -14.807 1.00 97.75 180 ASN A C 1
ATOM 1336 O O . ASN A 1 180 ? -2.875 -4.930 -14.972 1.00 97.75 180 ASN A O 1
ATOM 1340 N N . ARG A 1 181 ? -0.679 -4.675 -14.542 1.00 97.75 181 ARG A N 1
ATOM 1341 C CA . ARG A 1 181 ? -0.407 -6.107 -14.398 1.00 97.75 181 ARG A CA 1
ATOM 1342 C C . ARG A 1 181 ? -1.142 -6.713 -13.209 1.00 97.75 181 ARG A C 1
ATOM 1344 O O . ARG A 1 181 ? -1.807 -7.727 -13.346 1.00 97.75 181 ARG A O 1
ATOM 1351 N N . LEU A 1 182 ? -1.110 -6.065 -12.046 1.00 98.06 182 LEU A N 1
ATOM 1352 C CA . LEU A 1 182 ? -1.827 -6.549 -10.864 1.00 98.06 182 LEU A CA 1
ATOM 1353 C C . LEU A 1 182 ? -3.342 -6.627 -11.103 1.00 98.06 182 LEU A C 1
ATOM 1355 O O . LEU A 1 182 ? -3.973 -7.594 -10.672 1.00 98.06 182 LEU A O 1
ATOM 1359 N N . LYS A 1 183 ? -3.919 -5.665 -11.833 1.00 98.12 183 LYS A N 1
ATOM 1360 C CA . LYS A 1 183 ? -5.325 -5.723 -12.257 1.00 98.12 183 LYS A CA 1
ATOM 1361 C C . LYS A 1 183 ? -5.619 -6.954 -13.118 1.00 98.12 183 LYS A C 1
ATOM 1363 O O . LYS A 1 183 ? -6.616 -7.626 -12.863 1.00 98.12 183 LYS A O 1
ATOM 1368 N N . SER A 1 184 ? -4.751 -7.296 -14.076 1.00 97.44 184 SER A N 1
ATOM 1369 C CA . SER A 1 184 ? -4.963 -8.465 -14.948 1.00 97.44 184 SER A CA 1
ATOM 1370 C C . SER A 1 184 ? -4.896 -9.804 -14.204 1.00 97.44 184 SER A C 1
ATOM 1372 O O . SER A 1 184 ? -5.515 -10.773 -14.635 1.00 97.44 184 SER A O 1
ATOM 1374 N N . VAL A 1 185 ? -4.230 -9.851 -13.045 1.00 97.19 185 VAL A N 1
ATOM 1375 C CA . VAL A 1 185 ? -4.162 -11.037 -12.171 1.00 97.19 185 VAL A CA 1
ATOM 1376 C C . VAL A 1 185 ? -5.093 -10.961 -10.950 1.00 97.19 185 VAL A C 1
ATOM 1378 O O . VAL A 1 185 ? -4.888 -11.653 -9.940 1.00 97.19 185 VAL A O 1
ATOM 1381 N N . GLY A 1 186 ? -6.144 -10.140 -11.036 1.00 96.56 186 GLY A N 1
ATOM 1382 C CA . GLY A 1 186 ? -7.265 -10.136 -10.092 1.00 96.56 186 GLY A CA 1
ATOM 1383 C C . GLY A 1 186 ? -7.037 -9.330 -8.814 1.00 96.56 186 GLY A C 1
ATOM 1384 O O . GLY A 1 186 ? -7.588 -9.679 -7.768 1.00 96.56 186 GLY A O 1
ATOM 1385 N N . ILE A 1 187 ? -6.206 -8.286 -8.866 1.00 98.12 187 ILE A N 1
ATOM 1386 C CA . ILE A 1 187 ? -6.105 -7.283 -7.800 1.00 98.12 187 ILE A CA 1
ATOM 1387 C C . ILE A 1 187 ? -6.980 -6.083 -8.155 1.00 98.12 187 ILE A C 1
ATOM 1389 O O . ILE A 1 187 ? -6.780 -5.439 -9.184 1.00 98.12 187 ILE A O 1
ATOM 1393 N N . SER A 1 188 ? -7.936 -5.768 -7.287 1.00 97.88 188 SER A N 1
ATOM 1394 C CA . SER A 1 188 ? -8.825 -4.620 -7.451 1.00 97.88 188 SER A CA 1
ATOM 1395 C C . SER A 1 188 ? -8.232 -3.364 -6.804 1.00 97.88 188 SER A C 1
ATOM 1397 O O . SER A 1 188 ? -7.603 -3.433 -5.743 1.00 97.88 188 SER A O 1
ATOM 1399 N N . PHE A 1 189 ? -8.460 -2.224 -7.460 1.00 97.31 189 PHE A N 1
ATOM 1400 C CA . PHE A 1 189 ? -8.174 -0.875 -6.982 1.00 97.31 189 PHE A CA 1
ATOM 1401 C C . PHE A 1 189 ? -9.393 0.001 -7.288 1.00 97.31 189 PHE A C 1
ATOM 1403 O O . PHE A 1 189 ? -9.654 0.297 -8.455 1.00 97.31 189 PHE A O 1
ATOM 1410 N N . GLU A 1 190 ? -10.124 0.410 -6.258 1.00 96.50 190 GLU A N 1
ATOM 1411 C CA . GLU A 1 190 ? -11.409 1.110 -6.375 1.00 96.50 190 GLU A CA 1
ATOM 1412 C C . GLU A 1 190 ? -11.438 2.350 -5.470 1.00 96.50 190 GLU A C 1
ATOM 1414 O O . GLU A 1 190 ? -10.813 2.368 -4.408 1.00 96.50 190 GLU A O 1
ATOM 1419 N N . GLU A 1 191 ? -12.153 3.400 -5.883 1.00 95.31 191 GLU A N 1
ATOM 1420 C CA . GLU A 1 191 ? -12.542 4.493 -4.982 1.00 95.31 191 GLU A CA 1
ATOM 1421 C C . GLU A 1 191 ? -13.767 4.031 -4.174 1.00 95.31 191 GLU A C 1
ATOM 1423 O O . GLU A 1 191 ? -14.714 3.487 -4.736 1.00 95.31 191 GLU A O 1
ATOM 1428 N N . ASP A 1 192 ? -13.718 4.189 -2.852 1.00 89.56 192 ASP A N 1
ATOM 1429 C CA . ASP A 1 192 ? -14.799 3.842 -1.922 1.00 89.56 192 ASP A CA 1
ATOM 1430 C C . ASP A 1 192 ? -15.798 5.008 -1.937 1.00 89.56 192 ASP A C 1
ATOM 1432 O O . ASP A 1 192 ? -15.588 6.012 -1.248 1.00 89.56 192 ASP A O 1
ATOM 1436 N N . SER A 1 193 ? -16.790 4.903 -2.828 1.00 72.12 193 SER A N 1
ATOM 1437 C CA . SER A 1 193 ? -17.836 5.903 -3.095 1.00 72.12 193 SER A CA 1
ATOM 1438 C C . SER A 1 193 ? -18.836 6.055 -1.957 1.00 72.12 193 SER A C 1
ATOM 1440 O O . SER A 1 193 ? -19.312 4.999 -1.478 1.00 72.12 193 SER A O 1
#

Foldseek 3Di:
DDLCVQQDQDFDFDQDPVVRWTWGDDPCQVVVQVLVVQQQVLCVVVVRHPDPSDGDGDTDTGRDSVVRVVVRVVVVVVVVCCPDPVCVVCVVVDDDPPRDDDPVQFQQAKDKDKDWDADPVRDIWIKIKMFGTHPPPPVVVQLVVLLVCLVVPVQCPWAPHPPDDDDHHCCRGRNVVSVVSCVVVGIDMGTPD

Radius of gyration: 18.96 Å; chains: 1; bounding box: 37×48×48 Å